Protein AF-A0A645BZW9-F1 (afdb_monomer_lite)

InterPro domains:
  IPR011335 Restriction endonuclease type II-like [SSF52980] (5-189)

Sequence (224 aa):
MNDKADYIISLLGTNPLPAFLSILKNSDANTKVFLVYTSKSQYNIGTKNIANNILIVLEEKIENIQIVPIECDKSDIKAIDGTINEIFNLIIEDMGVKVGNKKTEKLVLDYSGATKVMSVIFCDRVLAKHIEGLDVVISYLDDNEETIIENTKNSIFTSRPSIKKALLSTDINIQDITRIHGYSLQNLIHVKGCQTKGGSNIQYIIPNGKISLAKKTVGKTVYL

Organism: NCBI:txid1076179

Structure (mmCIF, N/CA/C/O backbone):
data_AF-A0A645BZW9-F1
#
_entry.id   AF-A0A645BZW9-F1
#
loop_
_atom_site.group_PDB
_atom_site.id
_atom_site.type_symbol
_atom_site.label_atom_id
_atom_site.label_alt_id
_atom_site.label_comp_id
_atom_site.label_asym_id
_atom_site.label_entity_id
_atom_site.label_seq_id
_atom_site.pdbx_PDB_ins_code
_atom_site.Cartn_x
_atom_site.Cartn_y
_atom_site.Cartn_z
_atom_site.occupancy
_atom_site.B_iso_or_equiv
_atom_site.auth_seq_id
_atom_site.auth_comp_id
_atom_site.auth_asym_id
_atom_site.auth_atom_id
_atom_site.pdbx_PDB_model_num
ATOM 1 N N . MET A 1 1 ? -5.835 -0.925 22.829 1.00 38.38 1 MET A N 1
ATOM 2 C CA . MET A 1 1 ? -6.515 -0.535 21.576 1.00 38.38 1 MET A CA 1
ATOM 3 C C . MET A 1 1 ? -5.860 -1.318 20.457 1.00 38.38 1 MET A C 1
ATOM 5 O O . MET A 1 1 ? -4.667 -1.567 20.557 1.00 38.38 1 MET A O 1
ATOM 9 N N . ASN A 1 2 ? -6.625 -1.789 19.475 1.00 50.62 2 ASN A N 1
ATOM 10 C CA . ASN A 1 2 ? -6.039 -2.435 18.304 1.00 50.62 2 ASN A CA 1
ATOM 11 C C . ASN A 1 2 ? -5.374 -1.324 17.469 1.00 50.62 2 ASN A C 1
ATOM 13 O O . ASN A 1 2 ? -6.082 -0.444 16.989 1.00 50.62 2 ASN A O 1
ATOM 17 N N . ASP A 1 3 ? -4.040 -1.308 17.381 1.00 71.81 3 ASP A N 1
ATOM 18 C CA . ASP A 1 3 ? -3.253 -0.258 16.691 1.00 71.81 3 ASP A CA 1
ATOM 19 C C . ASP A 1 3 ? -3.338 -0.339 15.154 1.00 71.81 3 ASP A C 1
ATOM 21 O O . ASP A 1 3 ? -2.731 0.469 14.438 1.00 71.81 3 ASP A O 1
ATOM 25 N N . LYS A 1 4 ? -4.077 -1.328 14.648 1.00 88.94 4 LYS A N 1
ATOM 26 C CA . LYS A 1 4 ? -4.277 -1.602 13.228 1.00 88.94 4 LYS A CA 1
ATOM 27 C C . LYS A 1 4 ? -5.076 -0.490 12.555 1.00 88.94 4 LYS A C 1
ATOM 29 O O . LYS A 1 4 ? -5.852 0.220 13.194 1.00 88.94 4 LYS A O 1
ATOM 34 N N . ALA A 1 5 ? -4.802 -0.300 11.275 1.00 92.56 5 ALA A N 1
ATOM 35 C CA . ALA A 1 5 ? -5.470 0.682 10.448 1.00 92.56 5 ALA A CA 1
ATOM 36 C C . ALA A 1 5 ? -6.817 0.137 9.970 1.00 92.56 5 ALA A C 1
ATOM 38 O O . ALA A 1 5 ? -6.936 -1.050 9.667 1.00 92.56 5 ALA A O 1
ATOM 39 N N . ASP A 1 6 ? -7.806 1.016 9.865 1.00 94.94 6 ASP A N 1
ATOM 40 C CA . ASP A 1 6 ? -9.059 0.700 9.182 1.00 94.94 6 ASP A CA 1
ATOM 41 C C . ASP A 1 6 ? -8.821 0.766 7.656 1.00 94.94 6 ASP A C 1
ATOM 43 O O . ASP A 1 6 ? -9.230 -0.125 6.910 1.00 94.94 6 ASP A O 1
ATOM 47 N N . TYR A 1 7 ? -8.013 1.739 7.208 1.00 96.88 7 TYR A N 1
ATOM 48 C CA . TYR A 1 7 ? -7.608 1.910 5.811 1.00 96.88 7 TYR A CA 1
ATOM 49 C C . TYR A 1 7 ? -6.093 2.052 5.650 1.00 96.88 7 TYR A C 1
ATOM 51 O O . TYR A 1 7 ? -5.429 2.717 6.447 1.00 96.88 7 TYR A O 1
ATOM 59 N N . ILE A 1 8 ? -5.540 1.509 4.565 1.00 97.25 8 ILE A N 1
ATOM 60 C CA . ILE A 1 8 ? -4.150 1.748 4.155 1.00 97.25 8 ILE A CA 1
ATOM 61 C C . ILE A 1 8 ? -4.113 2.165 2.692 1.00 97.25 8 ILE A C 1
ATOM 63 O O . ILE A 1 8 ? -4.641 1.461 1.844 1.00 97.25 8 ILE A O 1
ATOM 67 N N . ILE A 1 9 ? -3.428 3.258 2.374 1.00 97.69 9 ILE A N 1
ATOM 68 C CA . ILE A 1 9 ? -3.009 3.593 1.010 1.00 97.69 9 ILE A CA 1
ATOM 69 C C . ILE A 1 9 ? -1.515 3.303 0.930 1.00 97.69 9 ILE A C 1
ATOM 71 O O . ILE A 1 9 ? -0.736 3.997 1.577 1.00 97.69 9 ILE A O 1
ATOM 75 N N . SER A 1 10 ? -1.103 2.294 0.161 1.00 96.81 10 SER A N 1
ATOM 76 C CA . SER A 1 10 ? 0.317 1.964 -0.020 1.00 96.81 10 SER A CA 1
ATOM 77 C C . SER A 1 10 ? 0.757 2.258 -1.450 1.00 96.81 10 SER A C 1
ATOM 79 O O . SER A 1 10 ? 0.211 1.712 -2.414 1.00 96.81 10 SER A O 1
ATOM 81 N N . LEU A 1 11 ? 1.738 3.151 -1.589 1.00 95.12 11 LEU A N 1
ATOM 82 C CA . LEU A 1 11 ? 2.290 3.558 -2.877 1.00 95.12 11 LEU A CA 1
ATOM 83 C C . LEU A 1 11 ? 3.431 2.625 -3.288 1.00 95.12 11 LEU A C 1
ATOM 85 O O . LEU A 1 11 ? 4.492 2.597 -2.657 1.00 95.12 11 LEU A O 1
ATOM 89 N N . LEU A 1 12 ? 3.235 1.887 -4.379 1.00 93.75 12 LEU A N 1
ATOM 90 C CA . LEU A 1 12 ? 4.148 0.819 -4.767 1.00 93.75 12 LEU A CA 1
ATOM 91 C C . LEU A 1 12 ? 5.306 1.297 -5.642 1.00 93.75 12 LEU A C 1
ATOM 93 O O . LEU A 1 12 ? 5.125 1.907 -6.701 1.00 93.75 12 LEU A O 1
ATOM 97 N N . GLY A 1 13 ? 6.505 0.911 -5.212 1.00 90.56 13 GLY A N 1
ATOM 98 C CA . GLY A 1 13 ? 7.762 1.067 -5.933 1.00 90.56 13 GLY A CA 1
ATOM 99 C C . GLY A 1 13 ? 8.207 -0.175 -6.672 1.00 90.56 13 GLY A C 1
ATOM 100 O O . GLY A 1 13 ? 7.507 -1.181 -6.729 1.00 90.56 13 GLY A O 1
ATOM 101 N N . THR A 1 14 ? 9.426 -0.111 -7.207 1.00 89.31 14 THR A N 1
ATOM 102 C CA . THR A 1 14 ? 10.110 -1.276 -7.786 1.00 89.31 14 THR A CA 1
ATOM 103 C C . THR A 1 14 ? 10.634 -2.241 -6.724 1.00 89.31 14 THR A C 1
ATOM 105 O O . THR A 1 14 ? 10.809 -3.420 -7.016 1.00 89.31 14 THR A O 1
ATOM 108 N N . ASN A 1 15 ? 10.878 -1.760 -5.501 1.00 90.19 15 ASN A N 1
ATOM 109 C CA . ASN A 1 15 ? 11.161 -2.604 -4.347 1.00 90.19 15 ASN A CA 1
ATOM 110 C C . ASN A 1 15 ? 9.847 -2.875 -3.585 1.00 90.19 15 ASN A C 1
ATOM 112 O O . ASN A 1 15 ? 9.294 -1.932 -3.013 1.00 90.19 15 ASN A O 1
ATOM 116 N N . PRO A 1 16 ? 9.339 -4.121 -3.562 1.00 91.06 16 PRO A N 1
ATOM 117 C CA . PRO A 1 16 ? 8.084 -4.462 -2.893 1.00 91.06 16 PRO A CA 1
ATOM 118 C C . PRO A 1 16 ? 8.199 -4.508 -1.364 1.00 91.06 16 PRO A C 1
ATOM 120 O O . PRO A 1 16 ? 7.187 -4.411 -0.673 1.00 91.06 16 PRO A O 1
ATOM 123 N N . LEU A 1 17 ? 9.413 -4.687 -0.829 1.00 89.44 17 LEU A N 1
ATOM 124 C CA . LEU A 1 17 ? 9.613 -5.027 0.577 1.00 89.44 17 LEU A CA 1
ATOM 125 C C . LEU A 1 17 ? 9.094 -3.953 1.547 1.00 89.44 17 LEU A C 1
ATOM 127 O O . LEU A 1 17 ? 8.370 -4.326 2.469 1.00 89.44 17 LEU A O 1
ATOM 131 N N . PRO A 1 18 ? 9.387 -2.648 1.368 1.00 88.38 18 PRO A N 1
ATOM 132 C CA . PRO A 1 18 ? 8.947 -1.639 2.328 1.00 88.38 18 PRO A CA 1
ATOM 133 C C . PRO A 1 18 ? 7.423 -1.574 2.461 1.00 88.38 18 PRO A C 1
ATOM 135 O O . PRO A 1 18 ? 6.898 -1.609 3.573 1.00 88.38 18 PRO A O 1
ATOM 138 N N . ALA A 1 19 ? 6.726 -1.572 1.321 1.00 91.25 19 ALA A N 1
ATOM 139 C CA . ALA A 1 19 ? 5.270 -1.564 1.268 1.00 91.25 19 ALA A CA 1
ATOM 140 C C . ALA A 1 19 ? 4.676 -2.814 1.928 1.00 91.25 19 ALA A C 1
ATOM 142 O O . ALA A 1 19 ? 3.811 -2.721 2.797 1.00 91.25 19 ALA A O 1
ATOM 143 N N . PHE A 1 20 ? 5.200 -3.990 1.580 1.00 92.69 20 PHE A N 1
ATOM 144 C CA . PHE A 1 20 ? 4.752 -5.258 2.148 1.00 92.69 20 PHE A CA 1
ATOM 145 C C . PHE A 1 20 ? 4.865 -5.290 3.682 1.00 92.69 20 PHE A C 1
ATOM 147 O O . PHE A 1 20 ? 3.913 -5.668 4.366 1.00 92.69 20 PHE A O 1
ATOM 154 N N . LEU A 1 21 ? 5.995 -4.838 4.236 1.00 88.50 21 LEU A N 1
ATOM 155 C CA . LEU A 1 21 ? 6.202 -4.790 5.687 1.00 88.50 21 LEU A CA 1
ATOM 156 C C . LEU A 1 21 ? 5.296 -3.772 6.379 1.00 88.50 21 LEU A C 1
ATOM 158 O O . LEU A 1 21 ? 4.757 -4.060 7.452 1.00 88.50 21 LEU A O 1
ATOM 162 N N . SER A 1 22 ? 5.113 -2.599 5.771 1.00 88.19 22 SER A N 1
ATOM 163 C CA . SER A 1 22 ? 4.218 -1.569 6.297 1.00 88.19 22 SER A CA 1
ATOM 164 C C . SER A 1 22 ? 2.775 -2.072 6.371 1.00 88.19 22 SER A C 1
ATOM 166 O O . SER A 1 22 ? 2.119 -1.924 7.407 1.00 88.19 22 SER A O 1
ATOM 168 N N . ILE A 1 23 ? 2.305 -2.753 5.320 1.00 92.31 23 ILE A N 1
ATOM 169 C CA . ILE A 1 23 ? 0.962 -3.335 5.272 1.00 92.31 23 ILE A CA 1
ATOM 170 C C . ILE A 1 23 ? 0.809 -4.420 6.339 1.00 92.31 23 ILE A C 1
ATOM 172 O O . ILE A 1 23 ? -0.117 -4.335 7.143 1.00 92.31 23 ILE A O 1
ATOM 176 N N . LEU A 1 24 ? 1.723 -5.391 6.427 1.00 90.38 24 LEU A N 1
ATOM 177 C CA . LEU A 1 24 ? 1.634 -6.464 7.429 1.00 90.38 24 LEU A CA 1
ATOM 178 C C . LEU A 1 24 ? 1.627 -5.937 8.870 1.00 90.38 24 LEU A C 1
ATOM 180 O O . LEU A 1 24 ? 0.857 -6.409 9.712 1.00 90.38 24 LEU A O 1
ATOM 184 N N . LYS A 1 25 ? 2.448 -4.923 9.164 1.00 86.81 25 LYS A N 1
ATOM 185 C CA . LYS A 1 25 ? 2.463 -4.282 10.483 1.00 86.81 25 LYS A CA 1
ATOM 186 C C . LYS A 1 25 ? 1.110 -3.647 10.798 1.00 86.81 25 LYS A C 1
ATOM 188 O O . LYS A 1 25 ? 0.613 -3.803 11.915 1.00 86.81 25 LYS A O 1
ATOM 193 N N . ASN A 1 26 ? 0.528 -2.929 9.844 1.00 89.62 26 ASN A N 1
ATOM 194 C CA . ASN A 1 26 ? -0.633 -2.078 10.085 1.00 89.62 26 ASN A CA 1
ATOM 195 C C . ASN A 1 26 ? -1.981 -2.752 9.804 1.00 89.62 26 ASN A C 1
ATOM 197 O O . ASN A 1 26 ? -2.997 -2.175 10.172 1.00 89.6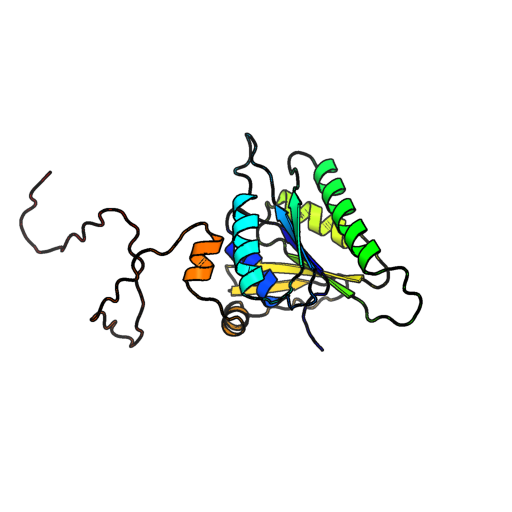2 26 ASN A O 1
ATOM 201 N N . SER A 1 27 ? -2.005 -3.956 9.228 1.00 92.44 27 SER A N 1
ATOM 202 C CA . SER A 1 27 ? -3.252 -4.614 8.815 1.00 92.44 27 SER A CA 1
ATOM 203 C C . SER A 1 27 ? -3.710 -5.727 9.753 1.00 92.44 27 SER A C 1
ATOM 205 O O . SER A 1 27 ? -2.894 -6.385 10.413 1.00 92.44 27 SER A O 1
ATOM 207 N N . ASP A 1 28 ? -5.020 -5.941 9.771 1.00 92.06 28 ASP A N 1
ATOM 208 C CA . ASP A 1 28 ? -5.702 -7.160 10.196 1.00 92.06 28 ASP A CA 1
ATOM 209 C C . ASP A 1 28 ? -6.836 -7.519 9.209 1.00 92.06 28 ASP A C 1
ATOM 211 O O . ASP A 1 28 ? -6.929 -6.937 8.128 1.00 92.06 28 ASP A O 1
ATOM 215 N N . ALA A 1 29 ? -7.673 -8.501 9.556 1.00 92.69 29 ALA A N 1
ATOM 216 C CA . ALA A 1 29 ? -8.764 -8.991 8.706 1.00 92.69 29 ALA A CA 1
ATOM 217 C C . ALA A 1 29 ? -9.831 -7.931 8.360 1.00 92.69 29 ALA A C 1
ATOM 219 O O . ALA A 1 29 ? -10.588 -8.121 7.414 1.00 92.69 29 ALA A O 1
ATOM 220 N N . ASN A 1 30 ? -9.917 -6.831 9.115 1.00 92.81 30 ASN A N 1
ATOM 221 C CA . ASN A 1 30 ? -10.875 -5.751 8.866 1.00 92.81 30 ASN A CA 1
ATOM 222 C C . ASN A 1 30 ? -10.243 -4.555 8.142 1.00 92.81 30 ASN A C 1
ATOM 224 O O . ASN A 1 30 ? -10.940 -3.588 7.847 1.00 92.81 30 ASN A O 1
ATOM 228 N N . THR A 1 31 ? -8.938 -4.596 7.868 1.00 95.31 31 THR A N 1
ATOM 229 C CA . THR A 1 31 ? -8.245 -3.521 7.161 1.00 95.31 31 THR A CA 1
ATOM 230 C C . THR A 1 31 ? -8.545 -3.582 5.665 1.00 95.31 31 THR A C 1
ATOM 232 O O . THR A 1 31 ? -8.392 -4.630 5.030 1.00 95.31 31 THR A O 1
ATOM 235 N N . LYS A 1 32 ? -8.887 -2.431 5.077 1.00 97.56 32 LYS A N 1
ATOM 236 C CA . LYS A 1 32 ? -8.960 -2.254 3.622 1.00 97.56 32 LYS A CA 1
ATOM 237 C C . LYS A 1 32 ? -7.693 -1.578 3.095 1.00 97.56 32 LYS A C 1
ATOM 239 O O . LYS A 1 32 ? -7.351 -0.461 3.484 1.00 97.56 32 LYS A O 1
ATOM 244 N N . VAL A 1 33 ? -6.989 -2.255 2.193 1.00 98.25 33 VAL A N 1
ATOM 245 C CA . VAL A 1 33 ? -5.703 -1.831 1.627 1.00 98.25 33 VAL A CA 1
ATOM 246 C C . VAL A 1 33 ? -5.875 -1.418 0.169 1.00 98.25 33 VAL A C 1
ATOM 248 O O . VAL A 1 33 ? -6.200 -2.237 -0.683 1.00 98.25 33 VAL A O 1
ATOM 251 N N . PHE A 1 34 ? -5.581 -0.163 -0.142 1.00 98.38 34 PHE A N 1
ATOM 252 C CA . PHE A 1 34 ? -5.465 0.362 -1.496 1.00 98.38 34 PHE A CA 1
ATOM 253 C C . PHE A 1 34 ? -4.009 0.235 -1.963 1.00 98.38 34 PHE A C 1
ATOM 255 O O . PHE A 1 34 ? -3.129 0.976 -1.512 1.00 98.38 34 PHE A O 1
ATOM 262 N N . LEU A 1 35 ? -3.744 -0.718 -2.860 1.00 97.25 35 LEU A N 1
ATOM 263 C CA . LEU A 1 35 ? -2.425 -0.921 -3.464 1.00 97.25 35 LEU A CA 1
ATOM 264 C C . LEU A 1 35 ? -2.293 -0.047 -4.707 1.00 97.25 35 LEU A C 1
ATOM 266 O O . LEU A 1 35 ? -2.738 -0.425 -5.792 1.00 97.25 35 LEU A O 1
ATOM 270 N N . VAL A 1 36 ? -1.669 1.119 -4.555 1.00 96.44 36 VAL A N 1
ATOM 271 C CA . VAL A 1 36 ? -1.511 2.082 -5.646 1.00 96.44 36 VAL A CA 1
ATOM 272 C C . VAL A 1 36 ? -0.296 1.700 -6.482 1.00 96.44 36 VAL A C 1
ATOM 274 O O . VAL A 1 36 ? 0.852 1.847 -6.050 1.00 96.44 36 VAL A O 1
ATOM 277 N N . TYR A 1 37 ? -0.539 1.216 -7.694 1.00 94.31 37 TYR A N 1
ATOM 278 C CA . TYR A 1 37 ? 0.496 0.791 -8.629 1.00 94.31 37 TYR A CA 1
ATOM 279 C C . TYR A 1 37 ? 0.522 1.678 -9.869 1.00 94.31 37 TYR A C 1
ATOM 281 O O . TYR A 1 37 ? -0.438 2.359 -10.194 1.00 94.31 37 TYR A O 1
ATOM 289 N N . THR A 1 38 ? 1.632 1.662 -10.600 1.00 90.88 38 THR A N 1
ATOM 290 C CA . THR A 1 38 ? 1.771 2.415 -11.852 1.00 90.88 38 THR A CA 1
ATOM 291 C C . THR A 1 38 ? 1.785 1.474 -13.044 1.00 90.88 38 THR A C 1
ATOM 293 O O . THR A 1 38 ? 2.387 0.396 -12.986 1.00 90.88 38 THR A O 1
ATOM 296 N N . SER A 1 39 ? 1.175 1.881 -14.152 1.00 84.19 39 SER A N 1
ATOM 297 C CA . SER A 1 39 ? 1.339 1.163 -15.414 1.00 84.19 39 SER A CA 1
ATOM 298 C C . SER A 1 39 ? 2.722 1.383 -16.018 1.00 84.19 39 SER A C 1
ATOM 300 O O . SER A 1 39 ? 3.416 2.376 -15.753 1.00 84.19 39 SER A O 1
ATOM 302 N N . LYS A 1 40 ? 3.153 0.407 -16.820 1.00 81.00 40 LYS A N 1
ATOM 303 C CA . LYS A 1 40 ? 4.389 0.516 -17.594 1.00 81.00 40 LYS A CA 1
ATOM 304 C C . LYS A 1 40 ? 4.195 1.577 -18.673 1.00 81.00 40 LYS A C 1
ATOM 306 O O . LYS A 1 40 ? 3.196 1.565 -19.384 1.00 81.00 40 LYS A O 1
ATOM 311 N N . SER A 1 41 ? 5.170 2.462 -18.822 1.00 72.19 41 SER A N 1
ATOM 312 C CA . SER A 1 41 ? 5.199 3.464 -19.888 1.00 72.19 41 SER A CA 1
ATOM 313 C C . SER A 1 41 ? 6.610 3.577 -20.455 1.00 72.19 41 SER A C 1
ATOM 315 O O . SER A 1 41 ? 7.546 2.959 -19.945 1.00 72.19 41 SER A O 1
ATOM 317 N N . GLN A 1 42 ? 6.797 4.393 -21.492 1.00 65.25 42 GLN A N 1
ATOM 318 C CA . GLN A 1 42 ? 8.137 4.685 -22.016 1.00 65.25 42 GLN A CA 1
ATOM 319 C C . GLN A 1 42 ? 9.083 5.298 -20.962 1.00 65.25 42 GLN A C 1
ATOM 321 O O . GLN A 1 42 ? 10.297 5.190 -21.093 1.00 65.25 42 GLN A O 1
ATOM 326 N N . TYR A 1 43 ? 8.534 5.895 -19.898 1.00 64.75 43 TYR A N 1
ATOM 327 C CA . TYR A 1 43 ? 9.286 6.556 -18.828 1.00 64.75 43 TYR A CA 1
ATOM 328 C C . TYR A 1 43 ? 9.251 5.788 -17.494 1.00 64.75 43 TYR A C 1
ATOM 330 O O . TYR A 1 43 ? 9.763 6.280 -16.487 1.00 64.75 43 TYR A O 1
ATOM 338 N N . ASN A 1 44 ? 8.613 4.611 -17.436 1.00 65.38 44 ASN A N 1
ATOM 339 C CA . ASN A 1 44 ? 8.392 3.890 -16.184 1.00 65.38 44 ASN A CA 1
ATOM 340 C C . ASN A 1 44 ? 8.323 2.370 -16.362 1.00 65.38 44 ASN A C 1
ATOM 342 O O . ASN A 1 44 ? 7.610 1.872 -17.228 1.00 65.38 44 ASN A O 1
ATOM 346 N N . ILE A 1 45 ? 8.971 1.630 -15.459 1.00 69.31 45 ILE A N 1
ATOM 347 C CA . ILE A 1 45 ? 8.972 0.157 -15.458 1.00 69.31 45 ILE A CA 1
ATOM 348 C C . ILE A 1 45 ? 7.571 -0.414 -15.153 1.00 69.31 45 ILE A C 1
ATOM 350 O O . ILE A 1 45 ? 7.243 -1.499 -15.630 1.00 69.31 45 ILE A O 1
ATOM 354 N N . GLY A 1 46 ? 6.713 0.350 -14.466 1.00 81.12 46 GLY A N 1
ATOM 355 C CA . GLY A 1 46 ? 5.395 -0.096 -14.019 1.00 81.12 46 GLY A CA 1
ATOM 356 C C . GLY A 1 46 ? 5.500 -1.052 -12.830 1.00 81.12 46 GLY A C 1
ATOM 357 O O . GLY A 1 46 ? 6.436 -1.841 -12.726 1.00 81.12 46 GLY A O 1
ATOM 358 N N . THR A 1 47 ? 4.548 -0.975 -11.908 1.00 91.81 47 THR A N 1
ATOM 359 C CA . THR A 1 47 ? 4.549 -1.739 -10.649 1.00 91.81 47 THR A CA 1
ATOM 360 C C . THR A 1 47 ? 3.347 -2.678 -10.520 1.00 91.81 47 THR A C 1
ATOM 362 O O . THR A 1 47 ? 3.137 -3.270 -9.469 1.00 91.81 47 THR A O 1
ATOM 365 N N . LYS A 1 48 ? 2.598 -2.907 -11.610 1.00 93.94 48 LYS A N 1
ATOM 366 C CA . LYS A 1 48 ? 1.441 -3.824 -11.646 1.00 93.94 48 LYS A CA 1
ATOM 367 C C . LYS A 1 48 ? 1.775 -5.257 -11.213 1.00 93.94 48 LYS A C 1
ATOM 369 O O . LYS A 1 48 ? 1.074 -5.831 -10.391 1.00 93.94 48 LYS A O 1
ATOM 374 N N . ASN A 1 49 ? 2.871 -5.828 -11.720 1.00 92.25 49 ASN A N 1
ATOM 375 C CA . ASN A 1 49 ? 3.288 -7.180 -11.322 1.00 92.25 49 ASN A CA 1
ATOM 376 C C . ASN A 1 49 ? 3.670 -7.243 -9.838 1.00 92.25 49 ASN A C 1
ATOM 378 O O . ASN A 1 49 ? 3.385 -8.233 -9.176 1.00 92.25 49 ASN A O 1
ATOM 382 N N . ILE A 1 50 ? 4.272 -6.173 -9.311 1.00 94.12 50 ILE A N 1
ATOM 383 C CA . ILE A 1 50 ? 4.596 -6.060 -7.887 1.00 94.12 50 ILE A CA 1
ATOM 384 C C . ILE A 1 50 ? 3.315 -6.027 -7.050 1.00 94.12 50 ILE A C 1
ATOM 386 O O . ILE A 1 50 ? 3.227 -6.754 -6.066 1.00 94.12 50 ILE A O 1
ATOM 390 N N . ALA A 1 51 ? 2.308 -5.257 -7.472 1.00 96.00 51 ALA A N 1
ATOM 391 C CA . ALA A 1 51 ? 1.004 -5.216 -6.814 1.00 96.00 51 ALA A CA 1
ATOM 392 C C . ALA A 1 51 ? 0.353 -6.602 -6.751 1.00 96.00 51 ALA A C 1
ATOM 394 O O . ALA A 1 51 ? -0.055 -7.032 -5.678 1.00 96.00 51 ALA A O 1
ATOM 395 N N . ASN A 1 52 ? 0.340 -7.329 -7.874 1.00 95.50 52 ASN A N 1
ATOM 396 C CA . ASN A 1 52 ? -0.208 -8.686 -7.937 1.00 95.50 52 ASN A CA 1
ATOM 397 C C . ASN A 1 52 ? 0.538 -9.651 -7.007 1.00 95.50 52 ASN A C 1
ATOM 399 O O . ASN A 1 52 ? -0.086 -10.433 -6.297 1.00 95.50 52 ASN A O 1
ATOM 403 N N . ASN A 1 53 ? 1.871 -9.589 -6.990 1.00 95.56 53 ASN A N 1
ATOM 404 C CA . ASN A 1 53 ? 2.672 -10.457 -6.134 1.00 95.56 53 ASN A CA 1
ATOM 405 C C . ASN A 1 53 ? 2.434 -10.171 -4.644 1.00 95.56 53 ASN A C 1
ATOM 407 O O . ASN A 1 53 ? 2.316 -11.105 -3.855 1.00 95.56 53 ASN A O 1
ATOM 411 N N . ILE A 1 54 ? 2.366 -8.890 -4.260 1.00 95.94 54 ILE A N 1
ATOM 412 C CA . ILE A 1 54 ? 2.063 -8.469 -2.886 1.00 95.94 54 ILE A CA 1
ATOM 413 C C . ILE A 1 54 ? 0.660 -8.927 -2.485 1.00 95.94 54 ILE A C 1
ATOM 415 O O . ILE A 1 54 ? 0.514 -9.499 -1.410 1.00 95.94 54 ILE A O 1
ATOM 419 N N . LEU A 1 55 ? -0.341 -8.721 -3.347 1.00 96.31 55 LEU A N 1
ATOM 420 C CA . LEU A 1 55 ? -1.728 -9.125 -3.111 1.00 96.31 55 LEU A CA 1
ATOM 421 C C . LEU A 1 55 ? -1.819 -10.617 -2.774 1.00 96.31 55 LEU A C 1
ATOM 423 O O . LEU A 1 55 ? -2.321 -10.958 -1.709 1.00 96.31 55 LEU A O 1
ATOM 427 N N . ILE A 1 56 ? -1.241 -11.481 -3.617 1.00 95.19 56 ILE A N 1
ATOM 428 C CA . ILE A 1 56 ? -1.270 -12.940 -3.418 1.00 95.19 56 ILE A CA 1
ATOM 429 C C . ILE A 1 56 ? -0.680 -13.323 -2.056 1.00 95.19 56 ILE A C 1
ATOM 431 O O . ILE A 1 56 ? -1.252 -14.126 -1.326 1.00 95.19 56 ILE A O 1
ATOM 435 N N . VAL A 1 57 ? 0.480 -12.761 -1.704 1.00 95.44 57 VAL A N 1
ATOM 436 C CA . VAL A 1 57 ? 1.143 -13.105 -0.440 1.00 95.44 57 VAL A CA 1
ATOM 437 C C . VAL A 1 57 ? 0.365 -12.553 0.760 1.00 95.44 57 VAL A C 1
ATOM 439 O O . VAL A 1 57 ? 0.297 -13.217 1.787 1.00 95.44 57 VAL A O 1
ATOM 442 N N . LEU A 1 58 ? -0.238 -11.367 0.662 1.00 94.69 58 LEU A N 1
ATOM 443 C CA . LEU A 1 58 ? -1.017 -10.785 1.760 1.00 94.69 58 LEU A CA 1
ATOM 444 C C . LEU A 1 58 ? -2.314 -11.550 2.038 1.00 94.69 58 LEU A C 1
ATOM 446 O O . LEU A 1 58 ? -2.617 -11.775 3.207 1.00 94.69 58 LEU A O 1
ATOM 450 N N . GLU A 1 59 ? -3.041 -11.977 1.005 1.00 94.19 59 GLU A N 1
ATOM 451 C CA . GLU A 1 59 ? -4.275 -12.766 1.155 1.00 94.19 59 GLU A CA 1
ATOM 452 C C . GLU A 1 59 ? -4.025 -14.110 1.856 1.00 94.19 59 GLU A C 1
ATOM 454 O O . GLU A 1 59 ? -4.869 -14.593 2.607 1.00 94.19 59 GLU A O 1
ATOM 459 N N . GLU A 1 60 ? -2.840 -14.698 1.673 1.00 93.81 60 GLU A N 1
ATOM 460 C CA . GLU A 1 60 ? -2.427 -15.912 2.385 1.00 93.81 60 GLU A CA 1
ATOM 461 C C . GLU A 1 60 ? -2.017 -15.650 3.843 1.00 93.81 60 GLU A C 1
ATOM 463 O O . GLU A 1 60 ? -2.088 -16.553 4.677 1.00 93.81 60 GLU A O 1
ATOM 468 N N . LYS A 1 61 ? -1.550 -14.435 4.157 1.00 91.19 61 LYS A N 1
ATOM 469 C CA . LYS A 1 61 ? -1.042 -14.069 5.490 1.00 91.19 61 LYS A CA 1
ATOM 470 C C . LYS A 1 61 ? -2.094 -13.466 6.401 1.00 91.19 61 LYS A C 1
ATOM 472 O O . LYS A 1 61 ? -1.954 -13.555 7.620 1.00 91.19 61 LYS A O 1
ATOM 477 N N . ILE A 1 62 ? -3.108 -12.826 5.835 1.00 91.94 62 ILE A N 1
ATOM 478 C CA . ILE A 1 62 ? -4.165 -12.157 6.583 1.00 91.94 62 ILE A CA 1
ATOM 479 C C . ILE A 1 62 ? -5.497 -12.623 6.009 1.00 91.94 62 ILE A C 1
ATOM 481 O O . ILE A 1 62 ? -5.943 -12.160 4.964 1.00 91.94 62 ILE A O 1
ATOM 485 N N . GLU A 1 63 ? -6.129 -13.555 6.716 1.00 90.88 63 GLU A N 1
ATOM 486 C CA . GLU A 1 63 ? -7.413 -14.114 6.309 1.00 90.88 63 GLU A CA 1
ATOM 487 C C . GLU A 1 63 ? -8.464 -13.002 6.157 1.00 90.88 63 GLU A C 1
ATOM 489 O O . GLU A 1 63 ? -8.625 -12.166 7.047 1.00 90.88 63 GLU A O 1
ATOM 494 N N . ASN A 1 64 ? -9.193 -13.011 5.038 1.00 91.81 64 ASN A N 1
ATOM 495 C CA . ASN A 1 64 ? -10.272 -12.069 4.712 1.00 91.81 64 ASN A CA 1
ATOM 496 C C . ASN A 1 64 ? -9.862 -10.591 4.567 1.00 91.81 64 ASN A C 1
ATOM 498 O O . ASN A 1 64 ? -10.743 -9.730 4.515 1.00 91.81 64 ASN A O 1
ATOM 502 N N . ILE A 1 65 ? -8.564 -10.281 4.464 1.00 94.62 65 ILE A N 1
ATOM 503 C CA . ILE A 1 65 ? -8.117 -8.912 4.186 1.00 94.62 65 ILE A CA 1
ATOM 504 C C . ILE A 1 65 ? -8.726 -8.388 2.881 1.00 94.62 65 ILE A C 1
ATOM 506 O O . ILE A 1 65 ? -8.806 -9.097 1.877 1.00 94.62 65 ILE A O 1
ATOM 510 N N . GLN A 1 66 ? -9.134 -7.120 2.877 1.00 96.69 66 GLN A N 1
ATOM 511 C CA . GLN A 1 66 ? -9.666 -6.478 1.681 1.00 96.69 66 GLN A CA 1
ATOM 512 C C . GLN A 1 66 ? -8.550 -5.721 0.971 1.00 96.69 66 GLN A C 1
ATOM 514 O O . GLN A 1 66 ? -8.020 -4.749 1.504 1.00 96.69 66 GLN A O 1
ATOM 519 N N . ILE A 1 67 ? -8.201 -6.139 -0.244 1.00 97.31 67 ILE A N 1
ATOM 520 C CA . ILE A 1 67 ? -7.151 -5.499 -1.041 1.00 97.31 67 ILE A CA 1
ATOM 521 C C . ILE A 1 67 ? -7.750 -4.985 -2.347 1.00 97.31 67 ILE A C 1
ATOM 523 O O . ILE A 1 67 ? -8.334 -5.737 -3.123 1.00 97.31 67 ILE A O 1
ATOM 527 N N . VAL A 1 68 ? -7.583 -3.690 -2.601 1.00 97.75 68 VAL A N 1
ATOM 528 C CA . VAL A 1 68 ? -8.066 -2.997 -3.795 1.00 97.75 68 VAL A CA 1
ATOM 529 C C . VAL A 1 68 ? -6.854 -2.482 -4.578 1.00 97.75 68 VAL A C 1
ATOM 531 O O . VAL A 1 68 ? -6.245 -1.483 -4.186 1.00 97.75 68 VAL A O 1
ATOM 534 N N . PRO A 1 69 ? -6.442 -3.155 -5.665 1.00 96.69 69 PRO A N 1
ATOM 535 C CA . PRO A 1 69 ? -5.387 -2.645 -6.531 1.00 96.69 69 PRO A CA 1
ATOM 536 C C . PRO A 1 69 ? -5.907 -1.449 -7.341 1.00 96.69 69 PRO A C 1
ATOM 538 O O . PRO A 1 69 ? -6.884 -1.574 -8.075 1.00 96.69 69 PRO A O 1
ATOM 541 N N . ILE A 1 70 ? -5.237 -0.301 -7.226 1.00 96.25 70 ILE A N 1
ATOM 542 C CA . ILE A 1 70 ? -5.602 0.948 -7.905 1.00 96.25 70 ILE A CA 1
ATOM 543 C C . ILE A 1 70 ? -4.466 1.359 -8.838 1.00 96.25 70 ILE A C 1
ATOM 545 O O . ILE A 1 70 ? -3.316 1.513 -8.422 1.00 96.25 70 ILE A O 1
ATOM 549 N N . GLU A 1 71 ? -4.789 1.553 -10.111 1.00 93.81 71 GLU A N 1
ATOM 550 C CA . GLU A 1 71 ? -3.833 2.058 -11.086 1.00 93.81 71 GLU A CA 1
ATOM 551 C C . GLU A 1 71 ? -3.702 3.576 -10.976 1.00 93.81 71 GLU A C 1
ATOM 553 O O . GLU A 1 71 ? -4.692 4.297 -11.005 1.00 93.81 71 GLU A O 1
ATOM 558 N N . CYS A 1 72 ? -2.472 4.071 -10.907 1.00 91.19 72 CYS A N 1
ATOM 559 C CA . CYS A 1 72 ? -2.160 5.489 -10.934 1.00 91.19 72 CYS A CA 1
ATOM 560 C C . CYS A 1 72 ? -1.262 5.802 -12.127 1.00 91.19 72 CYS A C 1
ATOM 562 O O . CYS A 1 72 ? -0.147 5.274 -12.255 1.00 91.19 72 CYS A O 1
ATOM 564 N N . ASP A 1 73 ? -1.724 6.710 -12.981 1.00 84.12 73 ASP A N 1
ATOM 565 C CA . ASP A 1 73 ? -0.850 7.352 -13.947 1.00 84.12 73 ASP A CA 1
ATOM 566 C C . ASP A 1 73 ? -0.096 8.508 -13.274 1.00 84.12 73 ASP A C 1
ATOM 568 O O . ASP A 1 73 ? -0.673 9.510 -12.860 1.00 84.12 73 ASP A O 1
ATOM 572 N N . LYS A 1 74 ? 1.227 8.358 -13.170 1.00 77.19 74 LYS A N 1
ATOM 573 C CA . LYS A 1 74 ? 2.129 9.370 -12.603 1.00 77.19 74 LYS A CA 1
ATOM 574 C C . LYS A 1 74 ? 2.622 10.401 -13.624 1.00 77.19 74 LYS A C 1
ATOM 576 O O . LYS A 1 74 ? 3.530 11.168 -13.301 1.00 77.19 74 LYS A O 1
ATOM 581 N N . SER A 1 75 ? 2.135 10.348 -14.865 1.00 71.75 75 SER A N 1
ATOM 582 C CA . SER A 1 75 ? 2.580 11.216 -15.960 1.00 71.75 75 SER A CA 1
ATOM 583 C C . SER A 1 75 ? 2.142 12.675 -15.792 1.00 71.75 75 SER A C 1
ATOM 585 O O . SER A 1 75 ? 2.853 13.567 -16.252 1.00 71.75 75 SER A O 1
ATOM 587 N N . ASP A 1 76 ? 1.032 12.921 -15.087 1.00 78.19 76 ASP A N 1
ATOM 588 C CA . ASP A 1 76 ? 0.512 14.252 -14.764 1.00 78.19 76 ASP A CA 1
ATOM 589 C C . ASP A 1 76 ? -0.146 14.282 -13.372 1.00 78.19 76 ASP A C 1
ATOM 591 O O . ASP A 1 76 ? -0.717 13.299 -12.895 1.00 78.19 76 ASP A O 1
ATOM 595 N N . ILE A 1 77 ? -0.102 15.449 -12.730 1.00 85.50 77 ILE A N 1
ATOM 596 C CA . ILE A 1 77 ? -0.664 15.716 -11.402 1.00 85.50 77 ILE A CA 1
ATOM 597 C C . ILE A 1 77 ? -2.176 15.469 -11.386 1.00 85.50 77 ILE A C 1
ATOM 599 O O . ILE A 1 77 ? -2.687 14.926 -10.411 1.00 85.50 77 ILE A O 1
ATOM 603 N N . LYS A 1 78 ? -2.900 15.792 -12.468 1.00 87.50 78 LYS A N 1
ATOM 604 C CA . LYS A 1 78 ? -4.358 15.589 -12.524 1.00 87.50 78 LYS A CA 1
ATOM 605 C C . LYS A 1 78 ? -4.758 14.121 -12.415 1.00 87.50 78 LYS A C 1
ATOM 607 O O . LYS A 1 78 ? -5.790 13.817 -11.824 1.00 87.50 78 LYS A O 1
ATOM 612 N N . ALA A 1 79 ? -3.958 13.216 -12.976 1.00 87.50 79 ALA A N 1
ATOM 613 C CA . ALA A 1 79 ? -4.216 11.784 -12.878 1.00 87.50 79 ALA A CA 1
ATOM 614 C C . ALA A 1 79 ? -3.971 11.267 -11.451 1.00 87.50 79 ALA A C 1
ATOM 616 O O . ALA A 1 79 ? -4.760 10.473 -10.933 1.00 87.50 79 ALA A O 1
ATOM 617 N N . ILE A 1 80 ? -2.940 11.790 -10.779 1.00 90.38 80 ILE A N 1
ATOM 618 C CA . ILE A 1 80 ? -2.697 11.533 -9.354 1.00 90.38 80 ILE A CA 1
ATOM 619 C C . ILE A 1 80 ? -3.872 12.044 -8.508 1.00 90.38 80 ILE A C 1
ATOM 621 O O . ILE A 1 80 ? -4.407 11.293 -7.695 1.00 90.38 80 ILE A O 1
ATOM 625 N N . ASP A 1 81 ? -4.329 13.279 -8.737 1.00 91.94 81 ASP A N 1
ATOM 626 C CA . ASP A 1 81 ? -5.483 13.850 -8.030 1.00 91.94 81 ASP A CA 1
ATOM 627 C C . ASP A 1 81 ? -6.757 13.013 -8.269 1.00 91.94 81 ASP A C 1
ATOM 629 O O . ASP A 1 81 ? -7.527 12.773 -7.338 1.00 91.94 81 ASP A O 1
ATOM 633 N N . GLY A 1 82 ? -6.966 12.523 -9.496 1.00 93.38 82 GLY A N 1
ATOM 634 C CA . GLY A 1 82 ? -8.059 11.607 -9.837 1.00 93.38 82 GLY A CA 1
ATOM 635 C C . GLY A 1 82 ? -8.003 10.301 -9.045 1.00 93.38 82 GLY A C 1
ATOM 636 O O . GLY A 1 82 ? -9.000 9.915 -8.440 1.00 93.38 82 GLY A O 1
ATOM 637 N N . THR A 1 83 ? -6.818 9.691 -8.967 1.00 95.25 83 THR A N 1
ATOM 638 C CA . THR A 1 83 ? -6.570 8.460 -8.195 1.00 95.25 83 THR A CA 1
ATOM 639 C C . THR A 1 83 ? -6.878 8.666 -6.709 1.00 95.25 83 THR A C 1
ATOM 641 O O . THR A 1 83 ? -7.532 7.847 -6.069 1.00 95.25 83 THR A O 1
ATOM 644 N N . ILE A 1 84 ? -6.431 9.790 -6.143 1.00 95.19 84 ILE A N 1
ATOM 645 C CA . ILE A 1 84 ? -6.692 10.132 -4.741 1.00 95.19 84 ILE A CA 1
ATOM 646 C C . ILE A 1 84 ? -8.195 10.311 -4.517 1.00 95.19 84 ILE A C 1
ATOM 648 O O . ILE A 1 84 ? -8.736 9.785 -3.550 1.00 95.19 84 ILE A O 1
ATOM 652 N N . ASN A 1 85 ? -8.893 11.020 -5.406 1.00 95.19 85 ASN A N 1
ATOM 653 C CA . ASN A 1 85 ? -10.337 11.208 -5.279 1.00 95.19 85 ASN A CA 1
ATOM 654 C C . ASN A 1 85 ? -11.109 9.885 -5.361 1.00 95.19 85 ASN A C 1
ATOM 656 O O . ASN A 1 85 ? -12.030 9.693 -4.574 1.00 95.19 85 ASN A O 1
ATOM 660 N N . GLU A 1 86 ? -10.719 8.973 -6.252 1.00 96.44 86 GLU A N 1
ATOM 661 C CA . GLU A 1 86 ? -11.300 7.629 -6.339 1.00 96.44 86 GLU A CA 1
ATOM 662 C C . GLU A 1 86 ? -11.174 6.878 -5.007 1.00 96.44 86 GLU A C 1
ATOM 664 O O . GLU A 1 86 ? -12.177 6.428 -4.456 1.00 96.44 86 GLU A O 1
ATOM 669 N N . ILE A 1 87 ? -9.966 6.824 -4.439 1.00 97.44 87 ILE A N 1
ATOM 670 C CA . ILE A 1 87 ? -9.711 6.165 -3.151 1.00 97.44 87 ILE A CA 1
ATOM 671 C C . ILE A 1 87 ? -10.564 6.781 -2.038 1.00 97.44 87 ILE A C 1
ATOM 673 O O . ILE A 1 87 ? -11.193 6.068 -1.259 1.00 97.44 87 ILE A O 1
ATOM 677 N N . PHE A 1 88 ? -10.601 8.110 -1.955 1.00 95.50 88 PHE A N 1
ATOM 678 C CA . PHE A 1 88 ? -11.352 8.799 -0.911 1.00 95.50 88 PHE A CA 1
ATOM 679 C C . PHE A 1 88 ? -12.864 8.615 -1.058 1.00 95.50 88 PHE A C 1
ATOM 681 O O . PHE A 1 88 ? -13.541 8.488 -0.043 1.00 95.50 88 PHE A O 1
ATOM 688 N N . ASN A 1 89 ? -13.395 8.542 -2.280 1.00 94.69 89 ASN A N 1
ATOM 689 C CA . ASN A 1 89 ? -14.803 8.211 -2.497 1.00 94.69 89 ASN A CA 1
ATOM 690 C C . ASN A 1 89 ? -15.124 6.809 -1.964 1.00 94.69 89 ASN A C 1
ATOM 692 O O . ASN A 1 89 ? -16.091 6.660 -1.224 1.00 94.69 89 ASN A O 1
ATOM 696 N N . LEU A 1 90 ? -14.271 5.816 -2.244 1.00 95.56 90 LEU A N 1
ATOM 697 C CA . LEU A 1 90 ? -14.434 4.455 -1.721 1.00 95.56 90 LEU A CA 1
ATOM 698 C C . LEU A 1 90 ? -14.384 4.412 -0.187 1.00 95.56 90 LEU A C 1
ATOM 700 O O . LEU A 1 90 ? -15.161 3.686 0.426 1.00 95.56 90 LEU A O 1
ATOM 704 N N . ILE A 1 91 ? -13.492 5.190 0.437 1.00 94.69 91 ILE A N 1
ATOM 705 C CA . ILE A 1 91 ? -13.419 5.310 1.902 1.00 94.69 91 ILE A CA 1
ATOM 706 C C . ILE A 1 91 ? -14.706 5.936 2.455 1.00 94.69 91 ILE A C 1
ATOM 708 O O . ILE A 1 91 ? -15.305 5.388 3.372 1.00 94.69 91 ILE A O 1
ATOM 712 N N . ILE A 1 92 ? -15.166 7.055 1.886 1.00 91.62 92 ILE A N 1
ATOM 713 C CA . ILE A 1 92 ? -16.380 7.754 2.343 1.00 91.62 92 ILE A CA 1
ATOM 714 C C . ILE A 1 92 ? -17.616 6.853 2.219 1.00 91.62 92 ILE A C 1
ATOM 716 O O . ILE A 1 92 ? -18.442 6.802 3.134 1.00 91.62 92 ILE A O 1
ATOM 720 N N . GLU A 1 93 ? -17.751 6.146 1.097 1.00 91.25 93 GLU A N 1
ATOM 721 C CA . GLU A 1 93 ? -18.842 5.197 0.868 1.00 91.25 93 GLU A CA 1
ATOM 722 C C . GLU A 1 93 ? -18.836 4.068 1.908 1.00 91.25 93 GLU A C 1
ATOM 724 O O . GLU A 1 93 ? -19.891 3.709 2.435 1.00 91.25 93 GLU A O 1
ATOM 729 N N . ASP A 1 94 ? -17.654 3.556 2.249 1.00 91.50 94 ASP A N 1
ATOM 730 C CA . ASP A 1 94 ? -17.465 2.471 3.212 1.00 91.50 94 ASP A CA 1
ATOM 731 C C . ASP A 1 94 ? -17.714 2.900 4.670 1.00 91.50 94 ASP A C 1
ATOM 733 O O . ASP A 1 94 ? -18.384 2.189 5.428 1.00 91.50 94 ASP A O 1
ATOM 737 N N . MET A 1 95 ? -17.261 4.101 5.048 1.00 88.00 95 MET A N 1
ATOM 738 C CA . MET A 1 95 ? -17.551 4.722 6.347 1.00 88.00 95 MET A CA 1
ATOM 739 C C . MET A 1 95 ? -19.069 4.845 6.575 1.00 88.00 95 MET A C 1
ATOM 741 O O . MET A 1 95 ? -19.578 4.589 7.683 1.00 88.00 95 MET A O 1
ATOM 745 N N . GLY A 1 96 ? -19.789 5.186 5.497 1.00 77.69 96 GLY A N 1
ATOM 746 C CA . GLY A 1 96 ? -21.221 5.455 5.456 1.00 77.69 96 GLY A CA 1
ATOM 747 C C . GLY A 1 96 ? -21.609 6.741 6.194 1.00 77.69 96 GLY A C 1
ATOM 748 O O . GLY A 1 96 ? -20.906 7.223 7.079 1.00 77.69 96 GLY A O 1
ATOM 749 N N . VAL A 1 97 ? -22.797 7.283 5.901 1.00 56.09 97 VAL A N 1
ATOM 750 C CA . VAL A 1 97 ? -23.419 8.366 6.693 1.00 56.09 97 VAL A CA 1
ATOM 751 C C . VAL A 1 97 ? -23.942 7.781 8.014 1.00 56.09 97 VAL A C 1
ATOM 753 O O . VAL A 1 97 ? -25.144 7.701 8.258 1.00 56.09 97 VAL A O 1
ATOM 756 N N . LYS A 1 98 ? -23.058 7.259 8.867 1.00 50.84 98 LYS A N 1
ATOM 757 C CA . LYS A 1 98 ? -23.443 6.704 10.170 1.00 50.84 98 LYS A CA 1
ATOM 758 C C . LYS A 1 98 ? -23.404 7.812 11.216 1.00 50.84 98 LYS A C 1
ATOM 760 O O . LYS A 1 98 ? -22.444 7.970 11.962 1.00 50.84 98 LYS A O 1
ATOM 765 N N . VAL A 1 99 ? -24.493 8.579 11.240 1.00 41.94 99 VAL A N 1
ATOM 766 C CA . VAL A 1 99 ? -24.824 9.545 12.291 1.00 41.94 99 VAL A CA 1
ATOM 767 C C . VAL A 1 99 ? -24.969 8.787 13.613 1.00 41.94 99 VAL A C 1
ATOM 769 O O . VAL A 1 99 ? -25.952 8.081 13.823 1.00 41.94 99 VAL A O 1
ATOM 772 N N . GLY A 1 100 ? -23.978 8.920 14.494 1.00 46.81 100 GLY A N 1
ATOM 773 C CA . GLY A 1 100 ? -24.061 8.466 15.883 1.00 46.81 100 GLY A CA 1
ATOM 774 C C . GLY A 1 100 ? -22.853 7.656 16.351 1.00 46.81 100 GLY A C 1
ATOM 775 O O . GLY A 1 100 ? -22.769 6.456 16.111 1.00 46.81 100 GLY A O 1
ATOM 776 N N . ASN A 1 101 ? -21.961 8.316 17.096 1.00 50.03 101 ASN A N 1
ATOM 777 C CA . ASN A 1 101 ? -20.978 7.718 18.014 1.00 50.03 101 ASN A CA 1
ATOM 778 C C . ASN A 1 101 ? -20.049 6.624 17.453 1.00 50.03 101 ASN A C 1
ATOM 780 O O . ASN A 1 101 ? -19.727 5.666 18.161 1.00 50.03 101 ASN A O 1
ATOM 784 N N . LYS A 1 102 ? -19.561 6.755 16.216 1.00 61.31 102 LYS A N 1
ATOM 785 C CA . LYS A 1 102 ? -18.485 5.881 15.734 1.00 61.31 102 LYS A CA 1
ATOM 786 C C . LYS A 1 102 ? -17.108 6.391 16.172 1.00 61.31 102 LYS A C 1
ATOM 788 O O . LYS A 1 102 ? -16.818 7.581 16.106 1.00 61.31 102 LYS A O 1
ATOM 793 N N . LYS A 1 103 ? -16.277 5.443 16.617 1.00 75.69 103 LYS A N 1
ATOM 794 C CA . LYS A 1 103 ? -14.819 5.561 16.774 1.00 75.69 103 LYS A CA 1
ATOM 795 C C . LYS A 1 103 ? -14.229 6.208 15.511 1.00 75.69 103 LYS A C 1
ATOM 797 O O . LYS A 1 103 ? -14.605 5.802 14.418 1.00 75.69 103 LYS A O 1
ATOM 802 N N . THR A 1 104 ? -13.307 7.158 15.672 1.00 86.38 104 THR A N 1
ATOM 803 C CA . THR A 1 104 ? -12.522 7.706 14.557 1.00 86.38 104 THR A CA 1
ATOM 804 C C . THR A 1 104 ? -11.776 6.577 13.845 1.00 86.38 104 THR A C 1
ATOM 806 O O . THR A 1 104 ? -11.062 5.804 14.492 1.00 86.38 104 THR A O 1
ATOM 809 N N . GLU A 1 105 ? -11.976 6.462 12.536 1.00 91.00 105 GLU A N 1
ATOM 810 C CA . GLU A 1 105 ? -11.326 5.464 11.690 1.00 91.00 105 GLU A CA 1
ATOM 811 C C . GLU A 1 105 ? -9.918 5.952 11.314 1.00 91.00 105 GLU A C 1
ATOM 813 O O . GLU A 1 105 ? -9.679 7.148 11.142 1.00 91.00 105 GLU A O 1
ATOM 818 N N . LYS A 1 106 ? -8.952 5.038 11.243 1.00 92.31 106 LYS A N 1
ATOM 819 C CA . LYS A 1 106 ? -7.534 5.330 11.013 1.00 92.31 106 LYS A CA 1
ATOM 820 C C . LYS A 1 106 ? -7.148 4.989 9.577 1.00 92.31 106 LYS A C 1
ATOM 822 O O . LYS A 1 106 ? -7.162 3.819 9.194 1.00 92.31 106 LYS A O 1
ATOM 827 N N . LEU A 1 107 ? -6.703 5.994 8.828 1.00 94.56 107 LEU A N 1
ATOM 828 C CA . LEU A 1 107 ? -6.076 5.853 7.516 1.00 94.56 107 LEU A CA 1
ATOM 829 C C . LEU A 1 107 ? -4.551 5.962 7.638 1.00 94.56 107 LEU A C 1
ATOM 831 O O . LEU A 1 107 ? -4.033 6.975 8.104 1.00 94.56 107 LEU A O 1
ATOM 835 N N . VAL A 1 108 ? -3.819 4.956 7.163 1.00 94.38 108 VAL A N 1
ATOM 836 C CA . VAL A 1 108 ? -2.359 5.010 7.004 1.00 94.38 108 VAL A CA 1
ATOM 837 C C . VAL A 1 108 ? -2.007 5.262 5.539 1.00 94.38 108 VAL A C 1
ATOM 839 O O . VAL A 1 108 ? -2.327 4.447 4.679 1.00 94.38 108 VAL A O 1
ATOM 842 N N . LEU A 1 109 ? -1.306 6.355 5.244 1.00 95.00 109 LEU A N 1
ATOM 843 C CA . LEU A 1 109 ? -0.625 6.553 3.964 1.00 95.00 109 LEU A CA 1
ATOM 844 C C . LEU A 1 109 ? 0.818 6.061 4.083 1.00 95.00 109 LEU A C 1
ATOM 846 O O . LEU A 1 109 ? 1.647 6.713 4.716 1.00 95.00 109 LEU A O 1
ATOM 850 N N . ASP A 1 110 ? 1.121 4.943 3.441 1.00 93.25 110 ASP A N 1
ATOM 851 C CA . ASP A 1 110 ? 2.470 4.415 3.280 1.00 93.25 110 ASP A CA 1
ATOM 852 C C . ASP A 1 110 ? 3.053 4.841 1.927 1.00 93.25 110 ASP A C 1
ATOM 854 O O . ASP A 1 110 ? 2.591 4.425 0.863 1.00 93.25 110 ASP A O 1
ATOM 858 N N . TYR A 1 111 ? 4.099 5.665 1.963 1.00 89.75 111 TYR A N 1
ATOM 859 C CA . TYR A 1 111 ? 4.769 6.172 0.760 1.00 89.75 111 TYR A CA 1
ATOM 860 C C . TYR A 1 111 ? 6.188 5.620 0.578 1.00 89.75 111 TYR A C 1
ATOM 862 O O . TYR A 1 111 ? 6.939 6.143 -0.250 1.00 89.75 111 TYR A O 1
ATOM 870 N N . SER A 1 112 ? 6.547 4.557 1.306 1.00 84.38 112 SER A N 1
ATOM 871 C CA . SER A 1 112 ? 7.898 3.971 1.329 1.00 84.38 112 SER A CA 1
ATOM 872 C C . SER A 1 112 ? 8.369 3.440 -0.029 1.00 84.38 112 SER A C 1
ATOM 874 O O . SER A 1 112 ? 9.567 3.398 -0.296 1.00 84.38 112 SER A O 1
ATOM 876 N N . GLY A 1 113 ? 7.443 3.016 -0.895 1.00 78.69 113 GLY A N 1
ATOM 877 C CA . GLY A 1 113 ? 7.765 2.514 -2.232 1.00 78.69 113 GLY A CA 1
ATOM 878 C C . GLY A 1 113 ? 7.715 3.574 -3.337 1.00 78.69 113 GLY A C 1
ATOM 879 O O . GLY A 1 113 ? 8.281 3.371 -4.409 1.00 78.69 113 GLY A O 1
ATOM 880 N N . ALA A 1 114 ? 7.044 4.706 -3.130 1.00 81.00 114 ALA A N 1
ATOM 881 C CA . ALA A 1 114 ? 6.733 5.619 -4.226 1.00 81.00 114 ALA A CA 1
ATOM 882 C C . ALA A 1 114 ? 7.959 6.357 -4.789 1.00 81.00 114 ALA A C 1
ATOM 884 O O . ALA A 1 114 ? 9.005 6.511 -4.158 1.00 81.00 114 ALA A O 1
ATOM 885 N N . THR A 1 115 ? 7.798 6.903 -5.998 1.00 83.00 115 THR A N 1
ATOM 886 C CA . THR A 1 115 ? 8.716 7.944 -6.470 1.00 83.00 115 THR A CA 1
ATOM 887 C C . THR A 1 115 ? 8.553 9.192 -5.604 1.00 83.00 115 THR A C 1
ATOM 889 O O . THR A 1 115 ? 7.446 9.508 -5.179 1.00 83.00 115 THR A O 1
ATOM 892 N N . LYS A 1 116 ? 9.629 9.970 -5.423 1.00 83.19 116 LYS A N 1
ATOM 893 C CA . LYS A 1 116 ? 9.593 11.209 -4.622 1.00 83.19 116 LYS A CA 1
ATOM 894 C C . LYS A 1 116 ? 8.442 12.146 -5.007 1.00 83.19 116 LYS A C 1
ATOM 896 O O . LYS A 1 116 ? 7.811 12.724 -4.133 1.00 83.19 116 LYS A O 1
ATOM 901 N N . VAL A 1 117 ? 8.164 12.274 -6.307 1.00 82.88 117 VAL A N 1
ATOM 902 C CA . VAL A 1 117 ? 7.078 13.123 -6.822 1.00 82.88 117 VAL A CA 1
ATOM 903 C C . VAL A 1 117 ? 5.715 12.608 -6.360 1.00 82.88 117 VAL A C 1
ATOM 905 O O . VAL A 1 117 ? 4.934 13.383 -5.818 1.00 82.88 117 VAL A O 1
ATOM 908 N N . MET A 1 118 ? 5.446 11.305 -6.509 1.00 85.19 118 MET A N 1
ATOM 909 C CA . MET A 1 118 ? 4.199 10.710 -6.023 1.00 85.19 118 MET A CA 1
ATOM 910 C C . MET A 1 118 ? 4.083 10.829 -4.504 1.00 85.19 118 MET A C 1
ATOM 912 O O . MET A 1 118 ? 3.029 11.230 -4.031 1.00 85.19 118 MET A O 1
ATOM 916 N N . SER A 1 119 ? 5.153 10.553 -3.750 1.00 87.88 119 SER A N 1
ATOM 917 C CA . SER A 1 119 ? 5.144 10.670 -2.288 1.00 87.88 119 SER A CA 1
ATOM 918 C C . SER A 1 119 ? 4.769 12.082 -1.839 1.00 87.88 119 SER A C 1
ATOM 920 O O . SER A 1 119 ? 3.893 12.235 -0.997 1.00 87.88 119 SER A O 1
ATOM 922 N N . VAL A 1 120 ? 5.381 13.120 -2.422 1.00 87.56 120 VAL A N 1
ATOM 923 C CA . VAL A 1 120 ? 5.089 14.518 -2.061 1.00 87.56 120 VAL A CA 1
ATOM 924 C C . VAL A 1 120 ? 3.644 14.884 -2.390 1.00 87.56 120 VAL A C 1
ATOM 926 O O . VAL A 1 120 ? 2.958 15.434 -1.533 1.00 87.56 120 VAL A O 1
ATOM 929 N N . ILE A 1 121 ? 3.171 14.558 -3.597 1.00 89.75 121 ILE A N 1
ATOM 930 C CA . ILE A 1 121 ? 1.810 14.907 -4.022 1.00 89.75 121 ILE A CA 1
ATOM 931 C C . ILE A 1 121 ? 0.778 14.157 -3.174 1.00 89.75 121 ILE A C 1
ATOM 933 O O . ILE A 1 121 ? -0.131 14.786 -2.643 1.00 89.75 121 ILE A O 1
ATOM 937 N N . PHE A 1 122 ? 0.924 12.843 -2.986 1.00 93.00 122 PHE A N 1
ATOM 938 C CA . PHE A 1 122 ? 0.010 12.079 -2.136 1.00 93.00 122 PHE A CA 1
ATOM 939 C C . PHE A 1 122 ? 0.025 12.597 -0.698 1.00 93.00 122 PHE A C 1
ATOM 941 O O . PHE A 1 122 ? -1.042 12.856 -0.158 1.00 93.00 122 PHE A O 1
ATOM 948 N N . CYS A 1 123 ? 1.190 12.815 -0.082 1.00 90.56 123 CYS A N 1
ATOM 949 C CA . CYS A 1 123 ? 1.244 13.335 1.285 1.00 90.56 123 CYS A CA 1
ATOM 950 C C . CYS A 1 123 ? 0.536 14.690 1.412 1.00 90.56 123 CYS A C 1
ATOM 952 O O . CYS A 1 123 ? -0.301 14.848 2.298 1.00 90.56 123 CYS A O 1
ATOM 954 N N . ASP A 1 124 ? 0.821 15.639 0.517 1.00 89.38 124 ASP A N 1
ATOM 955 C CA . ASP A 1 124 ? 0.190 16.963 0.521 1.00 89.38 124 ASP A CA 1
ATOM 956 C C . ASP A 1 124 ? -1.336 16.868 0.369 1.00 89.38 124 ASP A C 1
ATOM 958 O O . ASP A 1 124 ? -2.095 17.390 1.189 1.00 89.38 124 ASP A O 1
ATOM 962 N N . ARG A 1 125 ? -1.802 16.129 -0.641 1.00 92.00 125 ARG A N 1
ATOM 963 C CA . ARG A 1 125 ? -3.226 16.018 -0.970 1.00 92.00 125 ARG A CA 1
ATOM 964 C C . ARG A 1 125 ? -4.012 15.218 0.062 1.00 92.00 125 ARG A C 1
ATOM 966 O O . ARG A 1 125 ? -5.092 15.652 0.448 1.00 92.00 125 ARG A O 1
ATOM 973 N N . VAL A 1 126 ? -3.487 14.087 0.534 1.00 91.19 126 VAL A N 1
ATOM 974 C CA . VAL A 1 126 ? -4.128 13.254 1.567 1.00 91.19 126 VAL A CA 1
ATOM 975 C C . VAL A 1 126 ? -4.218 14.035 2.879 1.00 91.19 126 VAL A C 1
ATOM 977 O O . VAL A 1 126 ? -5.278 14.049 3.495 1.00 91.19 126 VAL A O 1
ATOM 980 N N . LEU A 1 127 ? -3.163 14.748 3.290 1.00 87.62 127 LEU A N 1
ATOM 981 C CA . LEU A 1 127 ? -3.218 15.584 4.495 1.00 87.62 127 LEU A CA 1
ATOM 982 C C . LEU A 1 127 ? -4.169 16.774 4.344 1.00 87.62 127 LEU A C 1
ATOM 984 O O . LEU A 1 127 ? -4.732 17.222 5.343 1.00 87.62 127 LEU A O 1
ATOM 988 N N . ALA A 1 128 ? -4.346 17.308 3.134 1.00 87.62 128 ALA A N 1
ATOM 989 C CA . ALA A 1 128 ? -5.302 18.379 2.862 1.00 87.62 128 ALA A CA 1
ATOM 990 C C . ALA A 1 128 ? -6.764 17.895 2.861 1.00 87.62 128 ALA A C 1
ATOM 992 O O . ALA A 1 128 ? -7.671 18.702 3.081 1.00 87.62 128 ALA A O 1
ATOM 993 N N . LYS A 1 129 ? -7.018 16.595 2.650 1.00 84.56 129 LYS A N 1
ATOM 994 C CA . LYS A 1 129 ? -8.360 16.010 2.754 1.00 84.56 129 LYS A CA 1
ATOM 995 C C . LYS A 1 129 ? -8.786 15.971 4.220 1.00 84.56 129 LYS A C 1
ATOM 997 O O . LYS A 1 129 ? -8.279 15.197 5.023 1.00 84.56 129 LYS A O 1
ATOM 1002 N N . HIS A 1 130 ? -9.746 16.819 4.558 1.00 82.12 130 HIS A N 1
ATOM 1003 C CA . HIS A 1 130 ? -10.410 16.795 5.852 1.00 82.12 130 HIS A CA 1
ATOM 1004 C C . HIS A 1 130 ? -11.709 16.002 5.736 1.00 82.12 130 HIS A C 1
ATOM 1006 O O . HIS A 1 130 ? -12.658 16.468 5.108 1.00 82.12 130 HIS A O 1
ATOM 1012 N N . ILE A 1 131 ? -11.735 14.814 6.338 1.00 86.19 131 ILE A N 1
ATOM 1013 C CA . ILE A 1 131 ? -12.936 13.988 6.475 1.00 86.19 131 ILE A CA 1
ATOM 1014 C C . ILE A 1 131 ? -13.244 13.843 7.958 1.00 86.19 131 ILE A C 1
ATOM 1016 O O . ILE A 1 131 ? -12.385 13.453 8.746 1.00 86.19 131 ILE A O 1
ATOM 1020 N N . GLU A 1 132 ? -14.472 14.183 8.338 1.00 85.88 132 GLU A N 1
ATOM 1021 C CA . GLU A 1 132 ? -14.945 13.992 9.705 1.00 85.88 132 GLU A CA 1
ATOM 1022 C C . GLU A 1 132 ? -14.940 12.500 10.064 1.00 85.88 132 GLU A C 1
ATOM 1024 O O . GLU A 1 132 ? -15.444 11.669 9.313 1.00 85.88 132 GLU A O 1
ATOM 1029 N N . GLY A 1 133 ? -14.351 12.159 11.212 1.00 87.31 133 GLY A N 1
ATOM 1030 C CA . GLY A 1 133 ? -14.253 10.772 11.667 1.00 87.31 133 GLY A CA 1
ATOM 1031 C C . GLY A 1 133 ? -13.133 9.950 11.021 1.00 87.31 133 GLY A C 1
ATOM 1032 O O . GLY A 1 133 ? -13.089 8.749 11.271 1.00 87.31 133 GLY A O 1
ATOM 1033 N N . LEU A 1 134 ? -12.223 10.566 10.254 1.00 89.62 134 LEU A N 1
ATOM 1034 C CA . LEU A 1 134 ? -11.051 9.907 9.670 1.00 89.62 134 LEU A CA 1
ATOM 1035 C C . LEU A 1 134 ? -9.742 10.571 10.131 1.00 89.62 134 LEU A C 1
ATOM 1037 O O . LEU A 1 134 ? -9.461 11.721 9.786 1.00 89.62 134 LEU A O 1
ATOM 1041 N N . ASP A 1 135 ? -8.911 9.828 10.857 1.00 90.12 135 ASP A N 1
ATOM 1042 C CA . ASP A 1 135 ? -7.569 10.248 11.263 1.00 90.12 135 ASP A CA 1
ATOM 1043 C C . ASP A 1 135 ? -6.516 9.730 10.280 1.00 90.12 135 ASP A C 1
ATOM 1045 O O . ASP A 1 135 ? -6.420 8.531 10.016 1.00 90.12 135 ASP A O 1
ATOM 1049 N N . VAL A 1 136 ? -5.676 10.635 9.772 1.00 90.25 136 VAL A N 1
ATOM 1050 C CA . VAL A 1 136 ? -4.615 10.307 8.811 1.00 90.25 136 VAL A CA 1
ATOM 1051 C C . VAL A 1 136 ? -3.258 10.187 9.505 1.00 90.25 136 VAL A C 1
ATOM 1053 O O . VAL A 1 136 ? -2.791 11.113 10.179 1.00 90.25 136 VAL A O 1
ATOM 1056 N N . VAL A 1 137 ? -2.592 9.058 9.270 1.00 88.94 137 VAL A N 1
ATOM 1057 C CA . VAL A 1 137 ? -1.218 8.759 9.680 1.00 88.94 137 VAL A CA 1
ATOM 1058 C C . VAL A 1 137 ? -0.350 8.596 8.440 1.00 88.94 137 VAL A C 1
ATOM 1060 O O . VAL A 1 137 ? -0.661 7.824 7.541 1.00 88.94 137 VAL A O 1
ATOM 1063 N N . ILE A 1 138 ? 0.765 9.306 8.403 1.00 87.12 138 ILE A N 1
ATOM 1064 C CA . ILE A 1 138 ? 1.755 9.255 7.332 1.00 87.12 138 ILE A CA 1
ATOM 1065 C C . ILE A 1 138 ? 2.875 8.319 7.779 1.00 87.12 138 ILE A C 1
ATOM 1067 O O . ILE A 1 138 ? 3.461 8.548 8.837 1.00 87.12 138 ILE A O 1
ATOM 1071 N N . SER A 1 139 ? 3.145 7.262 7.014 1.00 83.56 139 SER A N 1
ATOM 1072 C CA . SER A 1 139 ? 4.101 6.206 7.355 1.00 83.56 139 SER A CA 1
ATOM 1073 C C . SER A 1 139 ? 5.200 6.059 6.302 1.00 83.56 139 SER A C 1
ATOM 1075 O O . SER A 1 139 ? 4.933 6.078 5.098 1.00 83.56 139 SER A O 1
ATOM 1077 N N . TYR A 1 140 ? 6.439 5.901 6.768 1.00 81.19 140 TYR A N 1
ATOM 1078 C CA . TYR A 1 140 ? 7.619 5.663 5.940 1.00 81.19 140 TYR A CA 1
ATOM 1079 C C . TYR A 1 140 ? 8.584 4.698 6.620 1.00 81.19 140 TYR A C 1
ATOM 1081 O O . TYR A 1 140 ? 8.899 4.860 7.797 1.00 81.19 140 TYR A O 1
ATOM 1089 N N . LEU A 1 141 ? 9.078 3.713 5.880 1.00 75.81 141 LEU A N 1
ATOM 1090 C CA . LEU A 1 141 ? 10.132 2.815 6.332 1.00 75.81 141 LEU A CA 1
ATOM 1091 C C . LEU A 1 141 ? 11.500 3.409 5.971 1.00 75.81 141 LEU A C 1
ATOM 1093 O O . LEU A 1 141 ? 11.832 3.528 4.793 1.00 75.81 141 LEU A O 1
ATOM 1097 N N . ASP A 1 142 ? 12.279 3.766 6.994 1.00 71.81 142 ASP A N 1
ATOM 1098 C CA . ASP A 1 142 ? 13.641 4.285 6.855 1.00 71.81 142 ASP A CA 1
ATOM 1099 C C . ASP A 1 142 ? 14.653 3.139 6.985 1.00 71.81 142 ASP A C 1
ATOM 1101 O O . ASP A 1 142 ? 14.760 2.484 8.027 1.00 71.81 142 ASP A O 1
ATOM 1105 N N . ASP A 1 143 ? 15.383 2.888 5.900 1.00 63.69 143 ASP A N 1
ATOM 1106 C CA . ASP A 1 143 ? 16.398 1.845 5.798 1.00 63.69 143 ASP A CA 1
ATOM 1107 C C . ASP A 1 143 ? 17.686 2.179 6.563 1.00 63.69 143 ASP A C 1
ATOM 1109 O O . ASP A 1 143 ? 18.382 1.261 6.997 1.00 63.69 143 ASP A O 1
ATOM 1113 N N . ASN A 1 144 ? 17.983 3.461 6.788 1.00 60.12 144 ASN A N 1
ATOM 1114 C CA . ASN A 1 144 ? 19.189 3.891 7.501 1.00 60.12 144 ASN A CA 1
ATOM 1115 C C . ASN A 1 144 ? 19.022 3.794 9.015 1.00 60.12 144 ASN A C 1
ATOM 1117 O O . ASN A 1 144 ? 19.982 3.512 9.730 1.00 60.12 144 ASN A O 1
ATOM 1121 N N . GLU A 1 145 ? 17.807 4.036 9.505 1.00 54.50 145 GLU A N 1
ATOM 1122 C CA . GLU A 1 145 ? 17.514 4.023 10.940 1.00 54.50 145 GLU A CA 1
ATOM 1123 C C . GLU A 1 145 ? 16.879 2.709 11.425 1.00 54.50 145 GLU A C 1
ATOM 1125 O O . GLU A 1 145 ? 16.611 2.565 12.615 1.00 54.50 145 GLU A O 1
ATOM 1130 N N . GLU A 1 146 ? 16.631 1.745 10.532 1.00 59.22 146 GLU A N 1
ATOM 1131 C CA . GLU A 1 146 ? 15.896 0.502 10.816 1.00 59.22 146 GLU A CA 1
ATOM 1132 C C . GLU A 1 146 ? 14.539 0.738 11.520 1.00 59.22 146 GLU A C 1
ATOM 1134 O O . GLU A 1 146 ? 14.094 -0.063 12.360 1.00 59.22 146 GLU A O 1
ATOM 1139 N N . THR A 1 147 ? 13.857 1.843 11.197 1.00 60.88 147 THR A N 1
ATOM 1140 C CA . THR A 1 147 ? 12.603 2.248 11.850 1.00 60.88 147 THR A CA 1
ATOM 1141 C C . THR A 1 147 ? 11.490 2.564 10.858 1.00 60.88 147 THR A C 1
ATOM 1143 O O . THR A 1 147 ? 11.720 2.881 9.695 1.00 60.88 147 THR A O 1
ATOM 1146 N N . ILE A 1 148 ? 10.250 2.460 11.332 1.00 60.06 148 ILE A N 1
ATOM 1147 C CA . ILE A 1 148 ? 9.073 2.970 10.629 1.00 60.06 148 ILE A CA 1
ATOM 1148 C C . ILE A 1 148 ? 8.714 4.299 11.278 1.00 60.06 148 ILE A C 1
ATOM 1150 O O . ILE A 1 148 ? 8.385 4.332 12.458 1.00 60.06 148 ILE A O 1
ATOM 1154 N N . ILE A 1 149 ? 8.795 5.378 10.515 1.00 65.81 149 ILE A N 1
ATOM 1155 C CA . ILE A 1 149 ? 8.454 6.736 10.924 1.00 65.81 149 ILE A CA 1
ATOM 1156 C C . ILE A 1 149 ? 6.955 6.921 10.710 1.00 65.81 149 ILE A C 1
ATOM 1158 O O . ILE A 1 149 ? 6.472 6.787 9.588 1.00 65.81 149 ILE A O 1
ATOM 1162 N N . GLU A 1 150 ? 6.221 7.237 11.774 1.00 67.62 150 GLU A N 1
ATOM 1163 C CA . GLU A 1 150 ? 4.804 7.600 11.700 1.00 67.62 150 GLU A CA 1
ATOM 1164 C C . GLU A 1 150 ? 4.593 9.028 12.196 1.00 67.62 150 GLU A C 1
ATOM 1166 O O . GLU A 1 150 ? 4.975 9.365 13.320 1.00 67.62 150 GLU A O 1
ATOM 1171 N N . ASN A 1 151 ? 3.958 9.852 11.362 1.00 67.31 151 ASN A N 1
ATOM 1172 C CA . ASN A 1 151 ? 3.552 11.211 11.697 1.00 67.31 151 ASN A CA 1
ATOM 1173 C C . ASN A 1 151 ? 2.042 11.366 11.530 1.00 67.31 151 ASN A C 1
ATOM 1175 O O . ASN A 1 151 ? 1.472 11.044 10.491 1.00 67.31 151 ASN A O 1
ATOM 1179 N N . THR A 1 152 ? 1.395 11.918 12.545 1.00 63.44 152 THR A N 1
ATOM 1180 C CA . THR A 1 152 ? -0.010 12.330 12.482 1.00 63.44 152 THR A CA 1
ATOM 1181 C C . THR A 1 152 ? -0.078 13.843 12.375 1.00 63.44 152 THR A C 1
ATOM 1183 O O . THR A 1 152 ? 0.710 14.525 13.029 1.00 63.44 152 THR A O 1
ATOM 1186 N N . LYS A 1 153 ? -1.065 14.376 11.649 1.00 58.00 153 LYS A N 1
ATOM 1187 C CA . LYS A 1 153 ? -1.271 15.828 11.472 1.00 58.00 153 LYS A CA 1
ATOM 1188 C C . LYS A 1 153 ? -1.295 16.627 12.791 1.00 58.00 153 LYS A C 1
ATOM 1190 O O . LYS A 1 153 ? -0.935 17.798 12.793 1.00 58.00 153 LYS A O 1
ATOM 1195 N N . ASN A 1 154 ? -1.664 15.978 13.900 1.00 46.88 154 ASN A N 1
ATOM 1196 C CA . ASN A 1 154 ? -1.865 16.601 15.211 1.00 46.88 154 ASN A CA 1
ATOM 1197 C C . ASN A 1 154 ? -0.824 16.229 16.283 1.00 46.88 154 ASN A C 1
ATOM 1199 O O . ASN A 1 154 ? -1.022 16.581 17.445 1.00 46.88 154 ASN A O 1
ATOM 1203 N N . SER A 1 155 ? 0.269 15.528 15.954 1.00 46.56 155 SER A N 1
ATOM 1204 C CA . SER A 1 155 ? 1.277 15.183 16.966 1.00 46.56 155 SER A CA 1
ATOM 1205 C C . SER A 1 155 ? 2.695 15.545 16.536 1.00 46.56 155 SER A C 1
ATOM 1207 O O . SER A 1 155 ? 3.135 15.234 15.435 1.00 46.56 155 SER A O 1
ATOM 1209 N N . ILE A 1 156 ? 3.410 16.186 17.464 1.00 41.34 156 ILE A N 1
ATOM 1210 C CA . ILE A 1 156 ? 4.855 16.461 17.417 1.00 41.34 156 ILE A CA 1
ATOM 1211 C C . ILE A 1 156 ? 5.651 15.156 17.655 1.00 41.34 156 ILE A C 1
ATOM 1213 O O . ILE A 1 156 ? 6.872 15.120 17.526 1.00 41.34 156 ILE A O 1
ATOM 1217 N N . PHE A 1 157 ? 4.969 14.063 18.014 1.00 42.41 157 PHE A N 1
ATOM 1218 C CA . PHE A 1 157 ? 5.582 12.785 18.330 1.00 42.41 157 PHE A CA 1
ATOM 1219 C C . PHE A 1 157 ? 5.683 11.916 17.083 1.00 42.41 157 PHE A C 1
ATOM 1221 O O . PHE A 1 157 ? 4.709 11.340 16.603 1.00 42.41 157 PHE A O 1
ATOM 1228 N N . THR A 1 158 ? 6.911 11.776 16.601 1.00 55.53 158 THR A N 1
ATOM 1229 C CA . THR A 1 158 ? 7.265 10.732 15.650 1.00 55.53 158 THR A CA 1
ATOM 1230 C C . THR A 1 158 ? 7.329 9.395 16.383 1.00 55.53 158 THR A C 1
ATOM 1232 O O . THR A 1 158 ? 8.203 9.167 17.222 1.00 55.53 158 THR A O 1
ATOM 1235 N N . SER A 1 159 ? 6.400 8.501 16.064 1.00 58.91 159 SER A N 1
ATOM 1236 C CA . SER A 1 159 ? 6.492 7.090 16.437 1.00 58.91 159 SER A CA 1
ATOM 1237 C C . SER A 1 159 ? 7.589 6.453 15.568 1.00 58.91 159 SER A C 1
ATOM 1239 O O . SER A 1 159 ? 7.587 6.635 14.351 1.00 58.91 159 SER A O 1
ATOM 1241 N N . ARG A 1 160 ? 8.570 5.778 16.192 1.00 59.56 160 ARG A N 1
ATOM 1242 C CA . ARG A 1 160 ? 9.688 5.084 15.510 1.00 59.56 160 ARG A CA 1
ATOM 1243 C C . ARG A 1 160 ? 9.786 3.596 15.885 1.00 59.56 160 ARG A C 1
ATOM 1245 O O . ARG A 1 160 ? 10.779 3.173 16.483 1.00 59.56 160 ARG A O 1
ATOM 1252 N N . PRO A 1 161 ? 8.758 2.769 15.632 1.00 63.41 161 PRO A N 1
ATOM 1253 C CA . PRO A 1 161 ? 8.858 1.333 15.849 1.00 63.41 161 PRO A CA 1
ATOM 1254 C C . PRO A 1 161 ? 10.005 0.719 15.038 1.00 63.41 161 PRO A C 1
ATOM 1256 O O . PRO A 1 161 ? 10.168 0.997 13.852 1.00 63.41 161 PRO A O 1
ATOM 1259 N N . SER A 1 162 ? 10.783 -0.149 15.688 1.00 68.31 162 SER A N 1
ATOM 1260 C CA . SER A 1 162 ? 11.860 -0.909 15.046 1.00 68.31 162 SER A CA 1
ATOM 1261 C C . SER A 1 162 ? 11.302 -1.875 13.999 1.00 68.31 162 SER A C 1
ATOM 1263 O O . SER A 1 162 ? 10.394 -2.660 14.300 1.00 68.31 162 SER A O 1
ATOM 1265 N N . ILE A 1 163 ? 11.910 -1.889 12.809 1.00 66.81 163 ILE A N 1
ATOM 1266 C CA . ILE A 1 163 ? 11.612 -2.848 11.737 1.00 66.81 163 ILE A CA 1
ATOM 1267 C C . ILE A 1 163 ? 11.788 -4.279 12.245 1.00 66.81 163 ILE A C 1
ATOM 1269 O O . ILE A 1 163 ? 10.927 -5.121 12.015 1.00 66.81 163 ILE A O 1
ATOM 1273 N N . LYS A 1 164 ? 12.848 -4.553 13.015 1.00 65.81 164 LYS A N 1
ATOM 1274 C CA . LYS A 1 164 ? 13.097 -5.880 13.596 1.00 65.81 164 LYS A CA 1
ATOM 1275 C C . LYS A 1 164 ? 11.944 -6.340 14.487 1.00 65.81 164 LYS A C 1
ATOM 1277 O O . LYS A 1 164 ? 11.558 -7.502 14.432 1.00 65.81 164 LYS A O 1
ATOM 1282 N N . LYS A 1 165 ? 11.372 -5.443 15.294 1.00 68.00 165 LYS A N 1
ATOM 1283 C CA . LYS A 1 165 ? 10.224 -5.774 16.149 1.00 68.00 165 LYS A CA 1
ATOM 1284 C C . LYS A 1 165 ? 8.960 -6.020 15.320 1.00 68.00 165 LYS A C 1
ATOM 1286 O O . LYS A 1 165 ? 8.239 -6.965 15.621 1.00 68.00 165 LYS A O 1
ATOM 1291 N N . ALA A 1 166 ? 8.725 -5.215 14.281 1.00 66.31 166 ALA A N 1
ATOM 1292 C CA . ALA A 1 166 ? 7.613 -5.422 13.354 1.00 66.31 166 ALA A CA 1
ATOM 1293 C C . ALA A 1 166 ? 7.737 -6.776 12.629 1.00 66.31 166 ALA A C 1
ATOM 1295 O O . ALA A 1 166 ? 6.793 -7.557 12.643 1.00 66.31 166 ALA A O 1
ATOM 1296 N N . LEU A 1 167 ? 8.929 -7.106 12.121 1.00 66.69 167 LEU A N 1
ATOM 1297 C CA . LEU A 1 167 ? 9.229 -8.385 11.472 1.00 66.69 167 LEU A CA 1
ATOM 1298 C C . LEU A 1 167 ? 9.039 -9.586 12.403 1.00 66.69 167 LEU A C 1
ATOM 1300 O O . LEU A 1 167 ? 8.439 -10.576 12.007 1.00 66.69 167 LEU A O 1
ATOM 1304 N N . LEU A 1 168 ? 9.516 -9.503 13.649 1.00 67.88 168 LEU A N 1
ATOM 1305 C CA . LEU A 1 168 ? 9.358 -10.584 14.631 1.00 67.88 168 LEU A CA 1
ATOM 1306 C C . LEU A 1 168 ? 7.899 -10.805 15.054 1.00 67.88 168 LEU A C 1
ATOM 1308 O O . LEU A 1 168 ? 7.574 -11.870 15.570 1.00 67.88 168 LEU A O 1
ATOM 1312 N N . SER A 1 169 ? 7.033 -9.806 14.867 1.00 69.50 169 SER A N 1
ATOM 1313 C CA . SER A 1 169 ? 5.596 -9.915 15.147 1.00 69.50 169 SER A CA 1
ATOM 1314 C C . SER A 1 169 ? 4.774 -10.454 13.974 1.00 69.50 169 SER A C 1
ATOM 1316 O O . SER A 1 169 ? 3.573 -10.662 14.123 1.00 69.50 169 SER A O 1
ATOM 1318 N N . THR A 1 170 ? 5.404 -10.675 12.821 1.00 71.94 170 THR A N 1
ATOM 1319 C CA . THR A 1 170 ? 4.756 -11.144 11.593 1.00 71.94 170 THR A CA 1
ATOM 1320 C C . THR A 1 170 ? 5.296 -12.514 11.203 1.00 71.94 170 THR A C 1
ATOM 1322 O O . THR A 1 170 ? 6.503 -12.741 11.258 1.00 71.94 170 THR A O 1
ATOM 1325 N N . ASP A 1 171 ? 4.426 -13.421 10.764 1.00 81.06 171 ASP A N 1
ATOM 1326 C CA . ASP A 1 171 ? 4.842 -14.721 10.229 1.00 81.06 171 ASP A CA 1
ATOM 1327 C C . ASP A 1 171 ? 5.320 -14.568 8.774 1.00 81.06 171 ASP A C 1
ATOM 1329 O O . ASP A 1 171 ? 4.587 -14.861 7.832 1.00 81.06 171 ASP A O 1
ATOM 1333 N N . ILE A 1 172 ? 6.528 -14.030 8.579 1.00 85.00 172 ILE A N 1
ATOM 1334 C CA . ILE A 1 172 ? 7.154 -13.853 7.259 1.00 85.00 172 ILE A CA 1
ATOM 1335 C C . ILE A 1 172 ? 8.339 -14.806 7.133 1.00 85.00 172 ILE A C 1
ATOM 1337 O O . ILE A 1 172 ? 9.234 -14.826 7.981 1.00 85.00 172 ILE A O 1
ATOM 1341 N N . ASN A 1 173 ? 8.393 -15.545 6.031 1.00 86.12 173 ASN A N 1
ATOM 1342 C CA . ASN A 1 173 ? 9.516 -16.404 5.676 1.00 86.12 173 ASN A CA 1
ATOM 1343 C C . ASN A 1 173 ? 10.200 -15.938 4.376 1.00 86.12 173 ASN A C 1
ATOM 1345 O O . ASN A 1 173 ? 9.772 -15.003 3.698 1.00 86.12 173 ASN A O 1
ATOM 1349 N N . ILE A 1 174 ? 11.304 -16.595 4.019 1.00 85.25 174 ILE A N 1
ATOM 1350 C CA . ILE A 1 174 ? 12.072 -16.246 2.819 1.0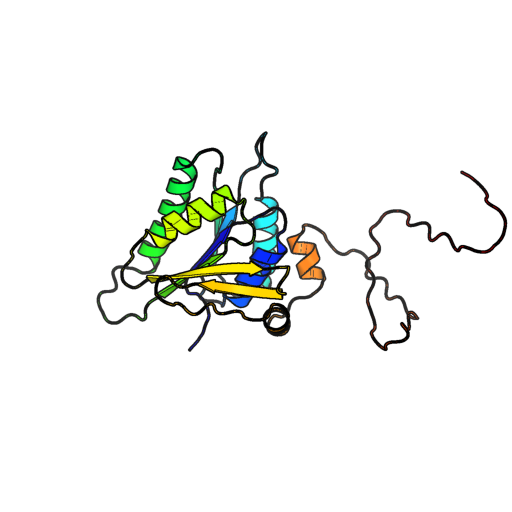0 85.25 174 ILE A CA 1
ATOM 1351 C C . ILE A 1 174 ? 11.283 -16.493 1.525 1.00 85.25 174 ILE A C 1
ATOM 1353 O O . ILE A 1 174 ? 11.463 -15.757 0.556 1.00 85.25 174 ILE A O 1
ATOM 1357 N N . GLN A 1 175 ? 10.389 -17.486 1.505 1.00 89.06 175 GLN A N 1
ATOM 1358 C CA . GLN A 1 175 ? 9.511 -17.761 0.372 1.00 89.06 175 GLN A CA 1
ATOM 1359 C C . GLN A 1 175 ? 8.605 -16.556 0.109 1.00 89.06 175 GLN A C 1
ATOM 1361 O O . GLN A 1 175 ? 8.529 -16.112 -1.035 1.00 89.06 175 GLN A O 1
ATOM 1366 N N . ASP A 1 176 ? 8.011 -15.972 1.150 1.00 91.00 176 ASP A N 1
ATOM 1367 C CA . ASP A 1 176 ? 7.174 -14.772 1.054 1.00 91.00 176 ASP A CA 1
ATOM 1368 C C . ASP A 1 176 ? 7.961 -13.615 0.428 1.00 91.00 176 ASP A C 1
ATOM 1370 O O . ASP A 1 176 ? 7.525 -13.028 -0.564 1.00 91.00 176 ASP A O 1
ATOM 1374 N N . ILE A 1 177 ? 9.181 -13.363 0.924 1.00 90.94 177 ILE A N 1
ATOM 1375 C CA . ILE A 1 177 ? 10.063 -12.322 0.379 1.00 90.94 177 ILE A CA 1
ATOM 1376 C C . ILE A 1 177 ? 10.385 -12.582 -1.094 1.00 90.94 177 ILE A C 1
ATOM 1378 O O . ILE A 1 177 ? 10.325 -11.667 -1.912 1.00 90.94 177 ILE A O 1
ATOM 1382 N N . THR A 1 178 ? 10.715 -13.813 -1.480 1.00 90.19 178 THR A N 1
ATOM 1383 C CA . THR A 1 178 ? 11.008 -14.108 -2.892 1.00 90.19 178 THR A CA 1
ATOM 1384 C C . THR A 1 178 ? 9.784 -13.944 -3.789 1.00 90.19 178 THR A C 1
ATOM 1386 O O . THR A 1 178 ? 9.907 -13.402 -4.889 1.00 90.19 178 THR A O 1
ATOM 1389 N N . ARG A 1 179 ? 8.598 -14.321 -3.301 1.00 93.38 179 ARG A N 1
ATOM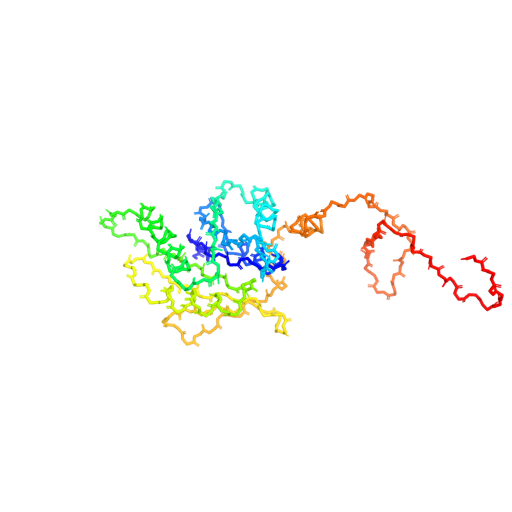 1390 C CA . ARG A 1 179 ? 7.342 -14.263 -4.052 1.00 93.38 179 ARG A CA 1
ATOM 1391 C C . ARG A 1 179 ? 6.875 -12.839 -4.292 1.00 93.38 179 ARG A C 1
ATOM 1393 O O . ARG A 1 179 ? 6.518 -12.539 -5.427 1.00 93.38 179 ARG A O 1
ATOM 1400 N N . ILE A 1 180 ? 6.973 -11.938 -3.308 1.00 94.19 180 ILE A N 1
ATOM 1401 C CA . ILE A 1 180 ? 6.651 -10.513 -3.530 1.00 94.19 180 ILE A CA 1
ATOM 1402 C C . ILE A 1 180 ? 7.564 -9.879 -4.598 1.00 94.19 180 ILE A C 1
ATOM 1404 O O . ILE A 1 180 ? 7.142 -8.984 -5.328 1.00 94.19 180 ILE A O 1
ATOM 1408 N N . HIS A 1 181 ? 8.789 -10.395 -4.761 1.00 90.56 181 HIS A N 1
ATOM 1409 C CA . HIS A 1 181 ? 9.725 -9.994 -5.819 1.00 90.56 181 HIS A CA 1
ATOM 1410 C C . HIS A 1 181 ? 9.500 -10.719 -7.161 1.00 90.56 181 HIS A C 1
ATOM 1412 O O . HIS A 1 181 ? 10.211 -10.444 -8.126 1.00 90.56 181 HIS A O 1
ATOM 1418 N N . GLY A 1 182 ? 8.519 -11.622 -7.252 1.00 88.38 182 GLY A N 1
ATOM 1419 C CA . GLY A 1 182 ? 8.192 -12.369 -8.469 1.00 88.38 182 GLY A CA 1
ATOM 1420 C C . GLY A 1 182 ? 9.055 -13.607 -8.711 1.00 88.38 182 GLY A C 1
ATOM 1421 O O . GLY A 1 182 ? 9.070 -14.127 -9.825 1.00 88.38 182 GLY A O 1
ATOM 1422 N N . TYR A 1 183 ? 9.771 -14.087 -7.694 1.00 87.25 183 TYR A N 1
ATOM 1423 C CA . TYR A 1 183 ? 10.575 -15.302 -7.772 1.00 87.25 183 TYR A CA 1
ATOM 1424 C C . TYR A 1 183 ? 9.904 -16.463 -7.038 1.00 87.25 183 TYR A C 1
ATOM 1426 O O . TYR A 1 183 ? 9.288 -16.299 -5.988 1.00 87.25 183 TYR A O 1
ATOM 1434 N N . SER A 1 184 ? 10.100 -17.668 -7.565 1.00 81.31 184 SER A N 1
ATOM 1435 C CA . SER A 1 184 ? 9.822 -18.915 -6.857 1.00 81.31 184 SER A CA 1
ATOM 1436 C C . SER A 1 184 ? 11.136 -19.546 -6.413 1.00 81.31 184 SER A C 1
ATOM 1438 O O . SER A 1 184 ? 12.021 -19.765 -7.246 1.00 81.31 184 SER A O 1
ATOM 1440 N N . LEU A 1 185 ? 11.260 -19.901 -5.136 1.00 77.50 185 LEU A N 1
ATOM 1441 C CA . LEU A 1 185 ? 12.371 -20.732 -4.683 1.00 77.50 185 LEU A CA 1
ATOM 1442 C C . LEU A 1 185 ? 12.204 -22.151 -5.238 1.00 77.50 185 LEU A C 1
ATOM 1444 O O . LEU A 1 185 ? 11.262 -22.856 -4.890 1.00 77.50 185 LEU A O 1
ATOM 1448 N N . GLN A 1 186 ? 13.130 -22.569 -6.097 1.00 66.94 186 GLN A N 1
ATOM 1449 C CA . GLN A 1 186 ? 13.261 -23.956 -6.535 1.00 66.94 186 GLN A CA 1
ATOM 1450 C C . GLN A 1 186 ? 14.477 -24.567 -5.836 1.00 66.94 186 GLN A C 1
ATOM 1452 O O . GLN A 1 186 ? 15.535 -23.945 -5.801 1.00 66.94 186 GLN A O 1
ATOM 1457 N N . ASN A 1 187 ? 14.329 -25.781 -5.298 1.00 54.12 187 ASN A N 1
ATOM 1458 C CA . ASN A 1 187 ? 15.388 -26.557 -4.642 1.00 54.12 187 ASN A CA 1
ATOM 1459 C C . ASN A 1 187 ? 16.075 -25.841 -3.461 1.00 54.12 187 ASN A C 1
ATOM 1461 O O . ASN A 1 187 ? 17.188 -25.331 -3.579 1.00 54.12 187 ASN A O 1
ATOM 1465 N N . LEU A 1 188 ? 15.457 -25.885 -2.275 1.00 53.06 188 LEU A N 1
ATOM 1466 C CA . LEU A 1 188 ? 16.166 -25.598 -1.024 1.00 53.06 188 LEU A CA 1
ATOM 1467 C C . LEU A 1 188 ? 17.210 -26.698 -0.788 1.00 53.06 188 LEU A C 1
ATOM 1469 O O . LEU A 1 188 ? 16.904 -27.768 -0.260 1.00 53.06 188 LEU A O 1
ATOM 1473 N N . ILE A 1 189 ? 18.452 -26.461 -1.206 1.00 50.22 189 ILE A N 1
ATOM 1474 C CA . ILE A 1 189 ? 19.549 -27.377 -0.906 1.00 50.22 189 ILE A CA 1
ATOM 1475 C C . ILE A 1 189 ? 19.875 -27.225 0.581 1.00 50.22 189 ILE A C 1
ATOM 1477 O O . ILE A 1 189 ? 20.460 -26.233 1.013 1.00 50.22 189 ILE A O 1
ATOM 1481 N N . HIS A 1 190 ? 19.515 -28.233 1.374 1.00 43.03 190 HIS A N 1
ATOM 1482 C CA . HIS A 1 190 ? 20.007 -28.373 2.740 1.00 43.03 190 HIS A CA 1
ATOM 1483 C C . HIS A 1 190 ? 21.519 -28.629 2.697 1.00 43.03 190 HIS A C 1
ATOM 1485 O O . HIS A 1 190 ? 21.973 -29.765 2.541 1.00 43.03 190 HIS A O 1
ATOM 1491 N N . VAL A 1 191 ? 22.324 -27.576 2.844 1.00 48.16 191 VAL A N 1
ATOM 1492 C CA . VAL A 1 191 ? 23.771 -27.724 3.023 1.00 48.16 191 VAL A CA 1
ATOM 1493 C C . VAL A 1 191 ? 24.022 -28.222 4.448 1.00 48.16 191 VAL A C 1
ATOM 1495 O O . VAL A 1 191 ? 24.181 -27.443 5.387 1.00 48.16 191 VAL A O 1
ATOM 1498 N N . LYS A 1 192 ? 24.048 -29.547 4.636 1.00 39.50 192 LYS A N 1
ATOM 1499 C CA . LYS A 1 192 ? 24.606 -30.141 5.858 1.00 39.50 192 LYS A CA 1
ATOM 1500 C C . LYS A 1 192 ? 26.100 -29.804 5.907 1.00 39.50 192 LYS A C 1
ATOM 1502 O O . LYS A 1 192 ? 26.861 -30.317 5.094 1.00 39.50 192 LYS A O 1
ATOM 1507 N N . GLY A 1 193 ? 26.518 -28.971 6.863 1.00 43.19 193 GLY A N 1
ATOM 1508 C CA . GLY A 1 193 ? 27.937 -28.831 7.224 1.00 43.19 193 GLY A CA 1
ATOM 1509 C C . GLY A 1 193 ? 28.530 -27.421 7.267 1.00 43.19 193 GLY A C 1
ATOM 1510 O O . GLY A 1 193 ? 29.697 -27.297 7.628 1.00 43.19 193 GLY A O 1
ATOM 1511 N N . CYS A 1 194 ? 27.785 -26.351 6.976 1.00 39.59 194 CYS A N 1
ATOM 1512 C CA . CYS A 1 194 ? 28.293 -24.993 7.205 1.00 39.59 194 CYS A CA 1
ATOM 1513 C C . CYS A 1 194 ? 28.104 -24.580 8.672 1.00 39.59 194 CYS A C 1
ATOM 1515 O O . CYS A 1 194 ? 27.214 -23.804 9.005 1.00 39.59 194 CYS A O 1
ATOM 1517 N N . GLN A 1 195 ? 28.964 -25.086 9.559 1.00 37.19 195 GLN A N 1
ATOM 1518 C CA . GLN A 1 195 ? 29.195 -24.422 10.840 1.00 37.19 195 GLN A CA 1
ATOM 1519 C C . GLN A 1 195 ? 29.947 -23.117 10.560 1.00 37.19 195 GLN A C 1
ATOM 1521 O O . GLN A 1 195 ? 31.157 -23.111 10.333 1.00 37.19 195 GLN A O 1
ATOM 1526 N N . THR A 1 196 ? 29.238 -21.991 10.559 1.00 42.84 196 THR A N 1
ATOM 1527 C CA . THR A 1 196 ? 29.899 -20.709 10.806 1.00 42.84 196 THR A CA 1
ATOM 1528 C C . THR A 1 196 ? 30.382 -20.723 12.259 1.00 42.84 196 THR A C 1
ATOM 1530 O O . THR A 1 196 ? 29.730 -21.301 13.131 1.00 42.84 196 THR A O 1
ATOM 1533 N N . LYS A 1 197 ? 31.526 -20.092 12.556 1.00 42.88 197 LYS A N 1
ATOM 1534 C CA . LYS A 1 197 ? 32.103 -19.997 13.918 1.00 42.88 197 LYS A CA 1
ATOM 1535 C C . LYS A 1 197 ? 31.209 -19.250 14.942 1.00 42.88 197 LYS A C 1
ATOM 1537 O O . LYS A 1 197 ? 31.689 -18.869 16.000 1.00 42.88 197 LYS A O 1
ATOM 1542 N N . GLY A 1 198 ? 29.926 -19.046 14.642 1.00 42.41 198 GLY A N 1
ATOM 1543 C CA . GLY A 1 198 ? 28.937 -18.337 15.453 1.00 42.41 198 GLY A CA 1
ATOM 1544 C C . GLY A 1 198 ? 27.548 -18.989 15.462 1.00 42.41 198 GLY A C 1
ATOM 1545 O O . GLY A 1 198 ? 26.555 -18.279 15.569 1.00 42.41 198 GLY A O 1
ATOM 1546 N N . GLY A 1 199 ? 27.454 -20.318 15.322 1.00 33.59 199 GLY A N 1
ATOM 1547 C CA . GLY A 1 199 ? 26.291 -21.087 15.795 1.00 33.59 199 GLY A CA 1
ATOM 1548 C C . GLY A 1 199 ? 24.930 -20.783 15.156 1.00 33.59 199 GLY A C 1
ATOM 1549 O O . GLY A 1 199 ? 23.907 -21.053 15.776 1.00 33.59 199 GLY A O 1
ATOM 1550 N N . SER A 1 200 ? 24.881 -20.246 13.937 1.00 34.84 200 SER A N 1
ATOM 1551 C CA . SER A 1 200 ? 23.623 -20.012 13.217 1.00 34.84 200 SER A CA 1
ATOM 1552 C C . SER A 1 200 ? 23.602 -20.792 11.901 1.00 34.84 200 SER A C 1
ATOM 1554 O O . SER A 1 200 ? 24.459 -20.612 11.036 1.00 34.84 200 SER A O 1
ATOM 1556 N N . ASN A 1 201 ? 22.612 -21.683 11.764 1.00 36.19 201 ASN A N 1
ATOM 1557 C CA . ASN A 1 201 ? 22.299 -22.399 10.527 1.00 36.19 201 ASN A CA 1
ATOM 1558 C C . ASN A 1 201 ? 21.748 -21.400 9.498 1.00 36.19 201 ASN A C 1
ATOM 1560 O O . ASN A 1 201 ? 20.539 -21.198 9.414 1.00 36.19 201 ASN A O 1
ATOM 1564 N N . ILE A 1 202 ? 22.622 -20.749 8.733 1.00 40.69 202 ILE A N 1
ATOM 1565 C CA . ILE A 1 202 ? 22.195 -19.889 7.625 1.00 40.69 202 ILE A CA 1
ATOM 1566 C C . ILE A 1 202 ? 21.896 -20.782 6.416 1.00 40.69 202 ILE A C 1
ATOM 1568 O O . ILE A 1 202 ? 22.7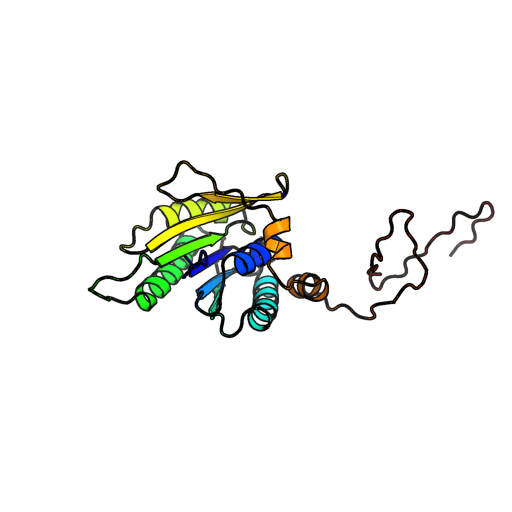64 -21.517 5.943 1.00 40.69 202 ILE A O 1
ATOM 1572 N N . GLN A 1 203 ? 20.656 -20.731 5.926 1.00 39.72 203 GLN A N 1
ATOM 1573 C CA . GLN A 1 203 ? 20.258 -21.347 4.660 1.00 39.72 203 GLN A CA 1
ATOM 1574 C C . GLN A 1 203 ? 20.707 -20.443 3.504 1.00 39.72 203 GLN A C 1
ATOM 1576 O O . GLN A 1 203 ? 20.406 -19.251 3.496 1.00 39.72 203 GLN A O 1
ATOM 1581 N N . TYR A 1 204 ? 21.442 -20.994 2.536 1.00 40.12 204 TYR A N 1
ATOM 1582 C CA . TYR A 1 204 ? 21.910 -20.254 1.362 1.00 40.12 204 TYR A CA 1
ATOM 1583 C C . TYR A 1 204 ? 20.975 -20.473 0.170 1.00 40.12 204 TYR A C 1
ATOM 1585 O O . TYR A 1 204 ? 20.559 -21.598 -0.100 1.00 40.12 204 TYR A O 1
ATOM 1593 N N . ILE A 1 205 ? 20.705 -19.401 -0.577 1.00 41.38 205 ILE A N 1
ATOM 1594 C CA . ILE A 1 205 ? 20.047 -19.447 -1.886 1.00 41.38 205 ILE A CA 1
ATOM 1595 C C . ILE A 1 205 ? 21.149 -19.421 -2.948 1.00 41.38 205 ILE A C 1
ATOM 1597 O O . ILE A 1 205 ? 21.949 -18.487 -2.976 1.00 41.38 205 ILE A O 1
ATOM 1601 N N . ILE A 1 206 ? 21.195 -20.427 -3.824 1.00 39.50 206 ILE A N 1
ATOM 1602 C CA . ILE A 1 206 ? 22.040 -20.401 -5.024 1.00 39.50 206 ILE A CA 1
ATOM 1603 C C . ILE A 1 206 ? 21.123 -20.064 -6.205 1.00 39.50 206 ILE A C 1
ATOM 1605 O O . ILE A 1 206 ? 20.266 -20.881 -6.543 1.00 39.50 206 ILE A O 1
ATOM 1609 N N . PRO A 1 207 ? 21.253 -18.882 -6.835 1.00 32.88 207 PRO A N 1
ATOM 1610 C CA . PRO A 1 207 ? 20.535 -18.584 -8.068 1.00 32.88 207 PRO A CA 1
ATOM 1611 C C . PRO A 1 207 ? 20.938 -19.588 -9.152 1.00 32.88 207 PRO A C 1
ATOM 1613 O O . PRO A 1 207 ? 22.121 -19.902 -9.282 1.00 32.88 207 PRO A O 1
ATOM 1616 N N . ASN A 1 208 ? 19.976 -20.072 -9.943 1.00 40.78 208 ASN A N 1
ATOM 1617 C CA . ASN A 1 208 ? 20.243 -20.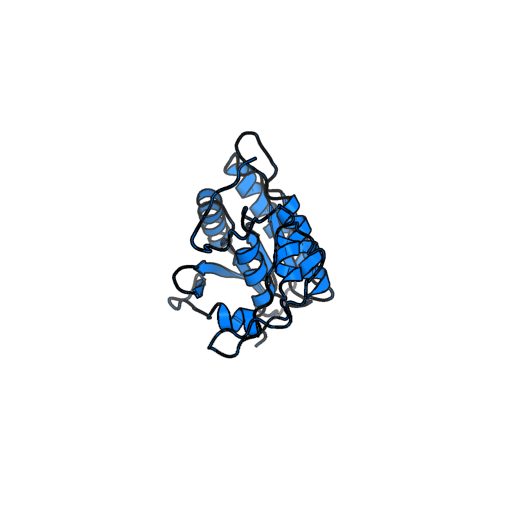933 -11.097 1.00 40.78 208 ASN A CA 1
ATOM 1618 C C . ASN A 1 208 ? 21.061 -20.175 -12.157 1.00 40.78 208 ASN A C 1
ATOM 1620 O O . ASN A 1 208 ? 20.540 -19.555 -13.078 1.00 40.78 208 ASN A O 1
ATOM 1624 N N . GLY A 1 209 ? 22.372 -20.253 -11.998 1.00 39.00 209 GLY A N 1
ATOM 1625 C CA . GLY A 1 209 ? 23.425 -19.839 -12.903 1.00 39.00 209 GLY A CA 1
ATOM 1626 C C . GLY A 1 209 ? 24.686 -20.533 -12.405 1.00 39.00 209 GLY A C 1
ATOM 1627 O O . GLY A 1 209 ? 24.863 -20.692 -11.199 1.00 39.00 209 GLY A O 1
ATOM 1628 N N . LYS A 1 210 ? 25.541 -21.032 -13.303 1.00 31.72 210 LYS A N 1
ATOM 1629 C CA . LYS A 1 210 ? 26.801 -21.680 -12.909 1.00 31.72 210 LYS A CA 1
ATOM 1630 C C . LYS A 1 210 ? 27.629 -20.713 -12.053 1.00 31.72 210 LYS A C 1
ATOM 1632 O O . LYS A 1 210 ? 28.341 -19.873 -12.590 1.00 31.72 210 LYS A O 1
ATOM 1637 N N . ILE A 1 211 ? 27.576 -20.854 -10.732 1.00 37.22 211 ILE A N 1
ATOM 1638 C CA . ILE A 1 211 ? 28.560 -20.247 -9.843 1.00 37.22 211 ILE A CA 1
ATOM 1639 C C . ILE A 1 211 ? 29.723 -21.229 -9.781 1.00 37.22 211 ILE A C 1
ATOM 1641 O O . ILE A 1 211 ? 29.695 -22.225 -9.059 1.00 37.22 211 ILE A O 1
ATOM 1645 N N . SER A 1 212 ? 30.755 -20.964 -10.578 1.00 27.36 212 SER A N 1
ATOM 1646 C CA . SER A 1 212 ? 32.062 -21.575 -10.378 1.00 27.36 212 SER A CA 1
ATOM 1647 C C . SER A 1 212 ? 32.629 -21.051 -9.060 1.00 27.36 212 SER A C 1
ATOM 1649 O O . SER A 1 212 ? 33.153 -19.938 -8.995 1.00 27.36 212 SER A O 1
ATOM 1651 N N . LEU A 1 213 ? 32.532 -21.847 -7.997 1.00 31.20 213 LEU A N 1
ATOM 1652 C CA . LEU A 1 213 ? 33.361 -21.651 -6.815 1.00 31.20 213 LEU A CA 1
ATOM 1653 C C . LEU A 1 213 ? 34.802 -21.957 -7.223 1.00 31.20 213 LEU A C 1
ATOM 1655 O O . LEU A 1 213 ? 35.242 -23.107 -7.201 1.00 31.20 213 LEU A O 1
ATOM 1659 N N . ALA A 1 214 ? 35.539 -20.925 -7.628 1.00 26.67 214 ALA A N 1
ATOM 1660 C CA . ALA A 1 214 ? 36.981 -21.013 -7.746 1.00 26.67 214 ALA A CA 1
ATOM 1661 C C . ALA A 1 214 ? 37.539 -21.261 -6.339 1.00 26.67 214 ALA A C 1
ATOM 1663 O O . ALA A 1 214 ? 37.734 -20.340 -5.544 1.00 26.67 214 ALA A O 1
ATOM 1664 N N . LYS A 1 215 ? 37.794 -22.533 -6.014 1.00 30.28 215 LYS A N 1
ATOM 1665 C CA . LYS A 1 215 ? 38.751 -22.873 -4.967 1.00 30.28 215 LYS A CA 1
ATOM 1666 C C . LYS A 1 215 ? 40.058 -22.207 -5.372 1.00 30.28 215 LYS A C 1
ATOM 1668 O O . LYS A 1 215 ? 40.682 -22.605 -6.352 1.00 30.28 215 LYS A O 1
ATOM 1673 N N . LYS A 1 216 ? 40.488 -21.202 -4.611 1.00 32.25 216 LYS A N 1
ATOM 1674 C CA . LYS A 1 216 ? 41.871 -20.733 -4.660 1.00 32.25 216 LYS A CA 1
ATOM 1675 C C . LYS A 1 216 ? 42.735 -21.818 -4.018 1.00 32.25 216 LYS A C 1
ATOM 1677 O O . LYS A 1 216 ? 43.122 -21.726 -2.859 1.00 32.25 216 LYS A O 1
ATOM 1682 N N . THR A 1 217 ? 42.960 -22.899 -4.754 1.00 31.95 217 THR A N 1
ATOM 1683 C CA . THR A 1 217 ? 44.059 -23.819 -4.498 1.00 31.95 217 THR A CA 1
ATOM 1684 C C . THR A 1 217 ? 45.224 -23.297 -5.317 1.00 31.95 217 THR A C 1
ATOM 1686 O O . THR A 1 217 ? 45.094 -23.005 -6.503 1.00 31.95 217 THR A O 1
ATOM 1689 N N . VAL A 1 218 ? 46.337 -23.063 -4.638 1.00 37.28 218 VAL A N 1
ATOM 1690 C CA . VAL A 1 218 ? 47.587 -22.620 -5.241 1.00 37.28 218 VAL A CA 1
ATOM 1691 C C . VAL A 1 218 ? 47.954 -23.590 -6.370 1.00 37.28 218 VAL A C 1
ATOM 1693 O O . VAL A 1 218 ? 48.142 -24.775 -6.118 1.00 37.28 218 VAL A O 1
ATOM 1696 N N . GLY A 1 219 ? 48.057 -23.078 -7.598 1.00 36.84 219 GLY A N 1
ATOM 1697 C CA . GLY A 1 219 ? 48.646 -23.791 -8.732 1.00 36.84 219 GLY A CA 1
ATOM 1698 C C . GLY A 1 219 ? 47.671 -24.188 -9.845 1.00 36.84 219 GLY A C 1
ATOM 1699 O O . GLY A 1 219 ? 46.800 -25.026 -9.659 1.00 36.84 219 GLY A O 1
ATOM 1700 N N . LYS A 1 220 ? 47.950 -23.642 -11.037 1.00 28.48 220 LYS A N 1
ATOM 1701 C CA . LYS A 1 220 ? 47.445 -24.007 -12.374 1.00 28.48 220 LYS A CA 1
ATOM 1702 C C . LYS A 1 220 ? 45.985 -23.672 -12.706 1.00 28.48 220 LYS A C 1
ATOM 1704 O O . LYS A 1 220 ? 45.061 -24.454 -12.531 1.00 28.48 220 LYS A O 1
ATOM 1709 N N . THR A 1 221 ? 45.861 -22.518 -13.356 1.00 27.95 221 THR A N 1
ATOM 1710 C CA . THR A 1 221 ? 44.860 -22.192 -14.376 1.00 27.95 221 THR A CA 1
ATOM 1711 C C . THR A 1 221 ? 44.763 -23.295 -15.439 1.00 27.95 221 THR A C 1
ATOM 1713 O O . THR A 1 221 ? 45.780 -23.677 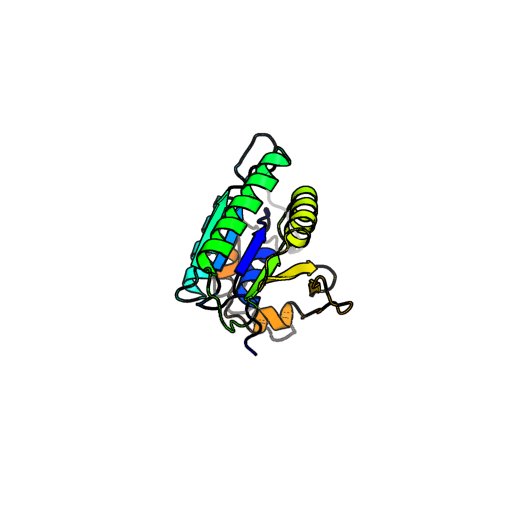-16.018 1.00 27.95 221 THR A O 1
ATOM 1716 N N . VAL A 1 222 ? 43.544 -23.743 -15.744 1.00 24.86 222 VAL A N 1
ATOM 1717 C CA . VAL A 1 222 ? 43.184 -24.393 -17.015 1.00 24.86 222 VAL A CA 1
ATOM 1718 C C . VAL A 1 222 ? 41.900 -23.728 -17.517 1.00 24.86 222 VAL A C 1
ATOM 1720 O O . VAL A 1 222 ? 40.970 -23.511 -16.744 1.00 24.86 222 VAL A O 1
ATOM 1723 N N . TYR A 1 223 ? 41.925 -23.342 -18.791 1.00 31.23 223 TYR A N 1
ATOM 1724 C CA . TYR A 1 223 ? 40.945 -22.532 -19.519 1.00 31.23 223 TYR A CA 1
ATOM 1725 C C . TYR A 1 223 ? 39.746 -23.349 -20.025 1.00 31.23 223 TYR A C 1
ATOM 1727 O O . TYR A 1 223 ? 39.924 -24.530 -20.316 1.00 31.23 223 TYR A O 1
ATOM 1735 N N . LEU A 1 224 ? 38.599 -22.681 -20.224 1.00 33.09 224 LEU A N 1
ATOM 1736 C CA . LEU A 1 224 ? 37.795 -22.666 -21.462 1.00 33.09 224 LEU A CA 1
ATOM 1737 C C . LEU A 1 224 ? 37.000 -21.354 -21.517 1.00 33.09 224 LEU A C 1
ATOM 1739 O O . LEU A 1 224 ? 36.334 -21.042 -20.503 1.00 33.09 224 LEU A O 1
#

Secondary structure (DSSP, 8-state):
-----SEEEEE--S--HHHHHHHHHH--TT-EEEEEEE--BTTB--SHHHHHHHHHHHHHHSTT-EEEEEEE--SSHHHHHHHHHHHHHHHHHHH----S-PPPEEEEEE-TTS-HHHHHHHHHHHHH---TTEEEEEEEEETTTTEEEEEETT-S--B--BHHHHHHTS---HHHHHHHTT---------TT---TT---PPPP--SS--------SS-----

pLDDT: mean 75.37, std 21.74, range [24.86, 98.38]

Foldseek 3Di:
DLQAALEEEAEAALQLPFSLLVDLLRDALNYAYEYEWECDDPVDPTCVLLLVLSVVLVCVFHPNYHYHYFYAYPVDLVSLVVSLVVVVVVVDVVVDPPPDDDAQGEYEYEHQRHDPSSLVSCVVVVLVDDDPSYWYWYWYQDPVVQFIWIDTPPDPDTDTDHSVVSVVVGPDDPQSSQSSSVDGQDDQPQPPDPPDVPPDRDRDRDPPDDDPPPPPDPDDDDDD

Radius of gyration: 21.37 Å; chains: 1; bounding box: 74×48×44 Å